Protein AF-A0A7V3N431-F1 (afdb_monomer)

Secondary structure (DSSP, 8-state):
--HHHHHHHHHHHHHHHHHHHHHHHHHHHHHHTTSS-HHHHHHHHHHHHHHHHHHHHHHHHHHHHHHHHHHHHHHHHHHHHHHHHHHHHHHHTTSS-HHHHHHHHHHHHHHHHHHHHHHHHHHHHHH--SHHHHHHHHTPPPPS---------HHHHHHHHHHHHHHHHTT-HHHHHHHHHHHHHHHHHHHHHHHHHHHHHHHHHHHHHHHHHHHHHHHHH--TTHHHHHHHHHHHHHHHHHHHHHHHHHHHHHHHHHHHHHHHHHHHHHHHHHHHHHHHHHHHHHHHHHHHHHHHHHTT------PPPPP-

Sequence (312 aa):
MELIKLIEKVEEYKEKHSSITRALSKLSDFYSKGEITEKQFLILKADYEKEINFLTKELNGLLSEVKSKVEELENRLKELNIEYKRTKIDILLGDKPPDIGRAELAKIAKEIALTEHDYKQYKAILEAETEEDFEKIRKMAPPTSIKVENVTPVNELLEQEEQLKKKRLEGKAQLYLKPLEEIYKRLEKIKDFLTESLTEVETVKNALEEEAGKLVIKIRMGGPEEQSAKNRLMEVIKKVKEYDELLAKISKTVEEINKRLGEKELIMVESQEDASKIGQIEEINLEEASKILEELEKQGVEVISTVPKEKV

Mean predicted aligned error: 12.36 Å

Foldseek 3Di:
DDLLVLLVLLQVLLVVLVVLVVVLVCLVVCVVVVVDDPVVSVVSNVVSVVSNVVSVVVNVVSLVVLVVLLVVLVVVLVVLVVVLLVLLLCQQLVVDPQVVSQVVNVVSQLVNQQSVLVSVLSVLSNVDNDPVSSVVSVPRDGDPDGDTDRRHHLVVLVVLLVVLVVVVVVPPVVPRPVVNVVSLVVLVVVLVSLVVVLVVLVVVLVVLVVLLVVLVVVLVVDDPCNVVSVVVSVVSVVVSVVSVVSSVSSVVSSVVSVVVNVVVVVVVVVVVVVVVVVVVVVVVVVVVVVVVVVVCVVVVNPDPDPDDDDDD

Radius of gyration: 36.79 Å; Cα contacts (8 Å, |Δi|>4): 194; chains: 1; bounding box: 76×37×129 Å

Nearest P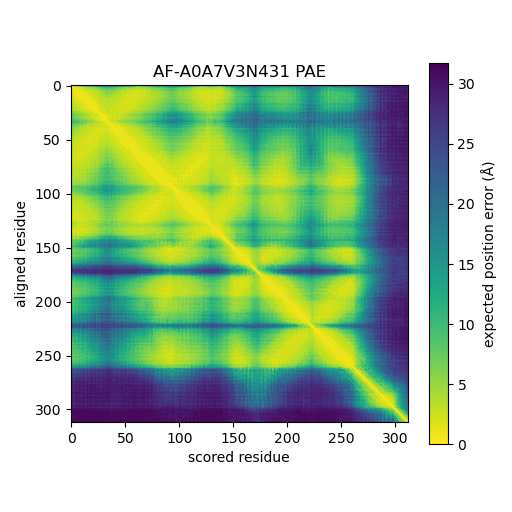DB structures (foldseek):
  1y2o-assembly1_B  TM=2.557E-01  e=2.572E+00  Homo sapiens
  8otz-assembly1_DX  TM=3.783E-01  e=7.009E+00  Bos taurus

pLDDT: mean 84.11, std 14.77, range [38.38, 96.31]

Organism: NCBI:txid2268181

Solvent-accessible surface area (backbone atoms only — not comparable to full-atom values): 17116 Å² total; per-residue (Å²): 130,60,67,68,64,48,51,55,51,53,51,53,44,52,52,50,42,53,51,47,52,51,50,54,58,49,47,58,53,38,43,75,72,63,78,45,51,72,71,56,48,56,52,53,48,52,52,45,52,51,49,46,53,51,42,50,52,53,50,50,52,55,51,49,54,40,50,54,49,34,54,52,36,52,52,50,46,53,52,44,52,51,52,40,52,50,49,51,49,33,20,37,75,59,81,32,59,52,71,64,37,47,54,50,45,43,50,43,50,46,51,42,50,51,44,51,46,51,31,51,45,45,48,46,62,78,69,45,86,48,72,70,44,53,52,52,51,73,65,62,71,76,80,90,74,79,89,66,81,88,70,69,31,50,68,61,54,51,53,53,46,53,55,38,56,53,46,49,78,72,69,47,65,86,79,34,52,67,64,47,54,52,51,51,55,50,48,50,56,49,41,54,54,49,52,55,49,46,57,53,52,51,54,55,40,51,54,44,52,52,49,40,52,54,30,52,50,49,43,72,70,52,61,98,57,29,69,60,36,52,54,52,36,54,54,43,54,53,51,43,51,56,47,52,56,50,49,53,52,49,51,53,51,43,52,52,49,51,54,54,55,54,50,48,57,55,52,54,51,51,52,52,52,51,52,49,51,51,51,50,54,50,50,50,52,52,52,51,52,48,53,51,49,55,51,39,54,75,70,70,51,85,78,79,81,82,71,82,80,79,80,129

Structure (mmCIF, N/CA/C/O backbone):
data_AF-A0A7V3N431-F1
#
_entry.id   AF-A0A7V3N431-F1
#
loop_
_atom_site.group_PDB
_atom_site.id
_atom_site.type_symbol
_atom_site.label_atom_id
_atom_site.label_alt_id
_atom_site.label_comp_id
_atom_site.label_asym_id
_atom_site.label_entity_id
_atom_site.label_seq_id
_atom_site.pdbx_PDB_ins_code
_atom_site.Cartn_x
_atom_site.Cartn_y
_atom_site.Cartn_z
_atom_site.occupancy
_atom_site.B_iso_or_equiv
_atom_site.auth_seq_id
_atom_site.auth_comp_id
_atom_site.auth_asym_id
_atom_site.auth_atom_id
_atom_site.pdbx_PDB_model_num
ATOM 1 N N . MET A 1 1 ? -7.455 -10.747 19.358 1.00 60.34 1 MET A N 1
ATOM 2 C CA . MET A 1 1 ? -8.842 -11.268 19.355 1.00 60.34 1 MET A CA 1
ATOM 3 C C . MET A 1 1 ? -9.177 -11.676 17.924 1.00 60.34 1 MET A C 1
ATOM 5 O O . MET A 1 1 ? -8.742 -10.971 17.025 1.00 60.34 1 MET A O 1
ATOM 9 N N . GLU A 1 2 ? -9.852 -12.804 17.685 1.00 84.50 2 GLU A N 1
ATOM 10 C CA . GLU A 1 2 ? -10.289 -13.182 16.324 1.00 84.50 2 GLU A CA 1
ATOM 11 C C . GLU A 1 2 ? -11.352 -12.194 15.813 1.00 84.50 2 GLU A C 1
ATOM 13 O O . GLU A 1 2 ? -12.199 -11.765 16.596 1.00 84.50 2 GLU A O 1
ATOM 18 N N . LEU A 1 3 ? -11.319 -11.847 14.520 1.00 86.44 3 LEU A N 1
ATOM 19 C CA . LEU A 1 3 ? -12.187 -10.827 13.910 1.00 86.44 3 LEU A CA 1
ATOM 20 C C . LEU A 1 3 ? -13.681 -11.079 14.167 1.00 86.44 3 LEU A C 1
ATOM 22 O O . LEU A 1 3 ? -14.405 -10.159 14.526 1.00 86.44 3 LEU A O 1
ATOM 26 N N . ILE A 1 4 ? -14.130 -12.331 14.049 1.00 89.19 4 ILE A N 1
ATOM 27 C CA . ILE A 1 4 ? -15.536 -12.706 14.271 1.00 89.19 4 ILE A CA 1
ATOM 28 C C . ILE A 1 4 ? -15.957 -12.413 15.717 1.00 89.19 4 ILE A C 1
ATOM 30 O O . ILE A 1 4 ? -16.967 -11.756 15.941 1.00 89.19 4 ILE A O 1
ATOM 34 N N . LYS A 1 5 ? -15.127 -12.797 16.694 1.00 91.12 5 LYS A N 1
ATOM 35 C CA . LYS A 1 5 ? -15.380 -12.525 18.120 1.00 91.12 5 LYS A CA 1
ATOM 36 C C . LYS A 1 5 ? -15.385 -11.031 18.436 1.00 91.12 5 LYS A C 1
ATOM 38 O O . LYS A 1 5 ? -16.072 -10.597 19.355 1.00 91.12 5 LYS A O 1
ATOM 43 N N . LEU A 1 6 ? -14.587 -10.247 17.711 1.00 92.25 6 LEU A N 1
ATOM 44 C CA . LEU A 1 6 ? -14.575 -8.793 17.846 1.00 92.25 6 LEU A CA 1
ATOM 45 C C . LEU A 1 6 ? -15.872 -8.180 17.307 1.00 92.25 6 LEU A C 1
ATOM 47 O O . LEU A 1 6 ? -16.470 -7.360 17.994 1.00 92.25 6 LEU A O 1
ATOM 51 N N . ILE A 1 7 ? -16.319 -8.615 16.125 1.00 91.94 7 ILE A N 1
ATOM 52 C CA . ILE A 1 7 ? -17.591 -8.194 15.521 1.00 91.94 7 ILE A CA 1
ATOM 53 C C . ILE A 1 7 ? -18.756 -8.495 16.468 1.00 91.94 7 ILE A C 1
ATOM 55 O O . ILE A 1 7 ? -19.511 -7.585 16.792 1.00 91.94 7 ILE A O 1
ATOM 59 N N . GLU A 1 8 ? -18.853 -9.732 16.965 1.00 92.94 8 GLU A N 1
ATOM 60 C CA . GLU A 1 8 ? -19.905 -10.161 17.900 1.00 92.94 8 GLU A CA 1
ATOM 61 C C . GLU A 1 8 ? -19.952 -9.279 19.154 1.00 92.94 8 GLU A C 1
ATOM 63 O O . GLU A 1 8 ? -21.016 -8.805 19.539 1.00 92.94 8 GLU A O 1
ATOM 68 N N . LYS A 1 9 ? -18.797 -8.995 19.769 1.00 94.00 9 LYS A N 1
ATOM 69 C CA . LYS A 1 9 ? -18.738 -8.157 20.976 1.00 94.00 9 LYS A CA 1
ATOM 70 C C . LYS A 1 9 ? -19.108 -6.701 20.720 1.00 94.00 9 LYS A C 1
ATOM 72 O O . LYS A 1 9 ? -19.772 -6.087 21.552 1.00 94.00 9 LYS A O 1
ATOM 77 N N . VAL A 1 10 ? -18.639 -6.126 19.613 1.00 93.38 10 VAL A N 1
ATOM 78 C CA . VAL A 1 10 ? -18.946 -4.729 19.272 1.00 93.38 10 VAL A CA 1
ATOM 79 C C . VAL A 1 10 ? -20.438 -4.581 18.981 1.00 93.38 10 VAL A C 1
ATOM 81 O O . VAL A 1 10 ? -21.054 -3.645 19.487 1.00 93.38 10 VAL A O 1
ATOM 84 N N . GLU A 1 11 ? -21.020 -5.511 18.225 1.00 94.19 11 GLU A N 1
ATOM 85 C CA .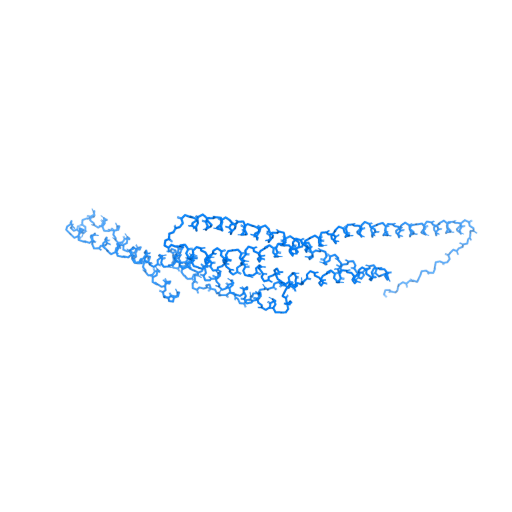 GLU A 1 11 ? -22.457 -5.553 17.949 1.00 94.19 11 GLU A CA 1
ATOM 86 C C . GLU A 1 11 ? -23.270 -5.697 19.241 1.00 94.19 11 GLU A C 1
ATOM 88 O O . GLU A 1 11 ? -24.113 -4.845 19.524 1.00 94.19 11 GLU A O 1
ATOM 93 N N . GLU A 1 12 ? -22.950 -6.690 20.078 1.00 94.62 12 GLU A N 1
ATOM 94 C CA . GLU A 1 12 ? -23.635 -6.942 21.350 1.00 94.62 12 GLU A CA 1
ATOM 95 C C . GLU A 1 12 ? -23.618 -5.703 22.255 1.00 94.62 12 GLU A C 1
ATOM 97 O O . GLU A 1 12 ? -24.638 -5.313 22.830 1.00 94.62 12 GLU A O 1
ATOM 102 N N . TYR A 1 13 ? -22.461 -5.051 22.395 1.00 94.88 13 TYR A N 1
ATOM 103 C CA . TYR A 1 13 ? -22.346 -3.865 23.235 1.00 94.88 13 TYR A CA 1
ATOM 104 C C . TYR A 1 13 ? -23.064 -2.651 22.644 1.00 94.88 13 TYR A C 1
ATOM 106 O O . TYR A 1 13 ? -23.655 -1.889 23.412 1.00 94.88 13 TYR A O 1
ATOM 114 N N . LYS A 1 14 ? -23.077 -2.469 21.316 1.00 93.38 14 LYS A N 1
ATOM 115 C CA . LYS A 1 14 ? -23.864 -1.402 20.673 1.00 93.38 14 LYS A CA 1
ATOM 116 C C . LYS A 1 14 ? -25.365 -1.631 20.844 1.00 93.38 14 LYS A C 1
ATOM 118 O O . LYS A 1 14 ? -26.089 -0.690 21.178 1.00 93.38 14 LYS A O 1
ATOM 123 N N . GLU A 1 15 ? -25.833 -2.866 20.689 1.00 93.88 15 GLU A N 1
ATOM 124 C CA . GLU A 1 15 ? -27.241 -3.217 20.882 1.00 93.88 15 GLU A CA 1
ATOM 125 C C . GLU A 1 15 ? -27.674 -2.999 22.339 1.00 93.88 15 GLU A C 1
ATOM 127 O O . GLU A 1 15 ? -28.667 -2.310 22.601 1.00 93.88 15 GLU A O 1
ATOM 132 N N . LYS A 1 16 ? -26.889 -3.503 23.302 1.00 94.56 16 LYS A N 1
ATOM 133 C CA . LYS A 1 16 ? -27.131 -3.288 24.737 1.00 94.56 16 LYS A CA 1
ATOM 134 C C . LYS A 1 16 ? -27.145 -1.808 25.090 1.00 94.56 16 LYS A C 1
ATOM 136 O O . LYS A 1 16 ? -28.063 -1.356 25.775 1.00 94.56 16 LYS A O 1
ATOM 141 N N . HIS A 1 17 ? -26.173 -1.044 24.590 1.00 94.69 17 HIS A N 1
ATOM 142 C CA . HIS A 1 17 ? -26.079 0.396 24.829 1.00 94.69 17 HIS A CA 1
ATOM 143 C C . HIS A 1 17 ? -27.327 1.125 24.319 1.00 94.69 17 HIS A C 1
ATOM 145 O O . HIS A 1 17 ? -27.953 1.880 25.068 1.00 94.69 17 HIS A O 1
ATOM 151 N N . SER A 1 18 ? -27.763 0.821 23.094 1.00 92.75 18 SER A N 1
ATOM 152 C CA . SER A 1 18 ? -28.985 1.376 22.501 1.00 92.75 18 SER A CA 1
ATOM 153 C C . SER A 1 18 ? -30.239 1.002 23.298 1.00 92.75 18 SER A C 1
ATOM 155 O O . SER A 1 18 ? -31.074 1.859 23.602 1.00 92.75 18 SER A O 1
ATOM 157 N N . SER A 1 19 ? -30.361 -0.265 23.704 1.00 94.19 19 SER A N 1
ATOM 158 C CA . SER A 1 19 ? -31.490 -0.768 24.492 1.00 94.19 19 SER A CA 1
ATOM 159 C C . SER A 1 19 ? -31.597 -0.081 25.857 1.00 94.19 19 SER A C 1
ATOM 161 O O . SER A 1 19 ? -32.665 0.419 26.222 1.00 94.19 19 SER A O 1
ATOM 163 N N . ILE A 1 20 ? -30.483 0.036 26.584 1.00 94.00 20 ILE A N 1
ATOM 164 C CA . ILE A 1 20 ? -30.445 0.685 27.901 1.00 94.00 20 ILE A CA 1
ATOM 165 C C . ILE A 1 20 ? -30.676 2.190 27.776 1.00 94.00 20 ILE A C 1
ATOM 167 O O . ILE A 1 20 ? -31.420 2.758 28.572 1.00 94.00 20 ILE A O 1
ATOM 171 N N . THR A 1 21 ? -30.133 2.835 26.743 1.00 92.38 21 THR A N 1
ATOM 172 C CA . THR A 1 21 ? -30.397 4.255 26.468 1.00 92.38 21 THR A CA 1
ATOM 173 C C . THR A 1 21 ? -31.889 4.502 26.216 1.00 92.38 21 THR A C 1
ATOM 175 O O . THR A 1 21 ? -32.471 5.442 26.761 1.00 92.38 21 THR A O 1
ATOM 178 N N . ARG A 1 22 ? -32.559 3.619 25.460 1.00 93.69 22 ARG A N 1
ATOM 179 C CA . ARG A 1 22 ? -34.018 3.675 25.264 1.00 93.69 22 ARG A CA 1
ATOM 180 C C . ARG A 1 22 ? -34.784 3.427 26.566 1.00 93.69 22 ARG A C 1
ATOM 182 O O . ARG A 1 22 ? -35.782 4.10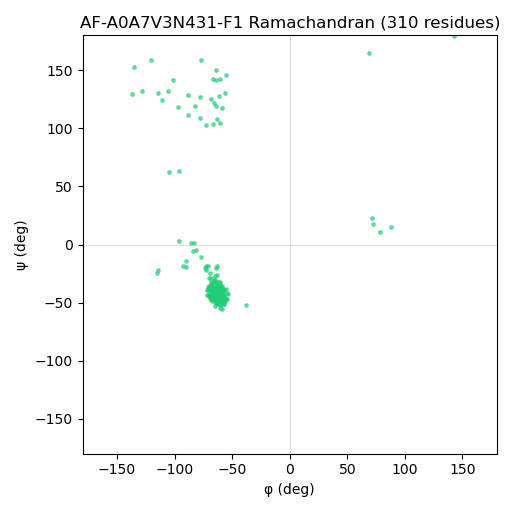5 26.809 1.00 93.69 22 ARG A O 1
ATOM 189 N N . ALA A 1 23 ? -34.344 2.482 27.397 1.00 93.06 23 ALA A N 1
ATOM 190 C CA . ALA A 1 23 ? -34.962 2.208 28.696 1.00 93.06 23 ALA A CA 1
ATOM 191 C C . ALA A 1 23 ? -34.847 3.413 29.646 1.00 93.06 23 ALA A C 1
ATOM 193 O O . ALA A 1 23 ? -35.845 3.821 30.238 1.00 93.06 23 ALA A O 1
ATOM 194 N N . LEU A 1 24 ? -33.670 4.042 29.708 1.00 92.88 24 LEU A N 1
ATOM 195 C CA . LEU A 1 24 ? -33.433 5.272 30.463 1.00 92.88 24 LEU A CA 1
ATOM 196 C C . LEU A 1 24 ? -34.315 6.424 29.962 1.00 92.88 24 LEU A C 1
ATOM 198 O O . LEU A 1 24 ? -34.897 7.145 30.769 1.00 92.88 24 LEU A O 1
ATOM 202 N N . SER A 1 25 ? -34.481 6.573 28.644 1.00 90.62 25 SER A N 1
ATOM 203 C CA . SER A 1 25 ? -35.388 7.581 28.082 1.00 90.62 25 SER A CA 1
ATOM 204 C C . SER A 1 25 ? -36.841 7.354 28.518 1.00 90.62 25 SER A C 1
ATOM 206 O O . SER A 1 25 ? -37.514 8.308 28.900 1.00 90.62 25 SER A O 1
ATOM 208 N N . LYS A 1 26 ? -37.317 6.100 28.511 1.00 93.44 26 LYS A N 1
ATOM 209 C CA . LYS A 1 26 ? -38.678 5.734 28.954 1.00 93.44 26 LYS A CA 1
ATOM 210 C C . LYS A 1 26 ? -38.884 5.888 30.462 1.00 93.44 26 LYS A C 1
ATOM 212 O O . LYS A 1 26 ? -40.014 6.079 30.905 1.00 93.44 26 LYS A O 1
ATOM 217 N N . LEU A 1 27 ? -37.818 5.826 31.260 1.00 93.25 27 LEU A N 1
ATOM 218 C CA . LEU A 1 27 ? -37.894 5.998 32.711 1.00 93.25 27 LEU A CA 1
ATOM 219 C C . LEU A 1 27 ? -38.478 7.370 33.096 1.00 93.25 27 LEU A C 1
ATOM 221 O O . LEU A 1 27 ? -39.255 7.468 34.047 1.00 93.25 27 LEU A O 1
ATOM 225 N N . SER A 1 28 ? -38.160 8.411 32.321 1.00 87.88 28 SER A N 1
ATOM 226 C CA . SER A 1 28 ? -38.728 9.757 32.484 1.00 87.88 28 SER A CA 1
ATOM 227 C C . SER A 1 28 ? -40.239 9.789 32.240 1.00 87.88 28 SER A C 1
ATOM 229 O O . SER A 1 28 ? -40.960 10.496 32.947 1.00 87.88 28 SER A O 1
ATOM 231 N N . ASP A 1 29 ? -40.737 8.990 31.293 1.00 91.69 29 ASP A N 1
ATOM 232 C CA . ASP A 1 29 ? -42.170 8.887 31.004 1.00 91.69 29 ASP A CA 1
ATOM 233 C C . ASP A 1 29 ? -42.913 8.183 32.143 1.00 91.69 29 ASP A C 1
ATOM 235 O O . ASP A 1 29 ? -43.970 8.648 32.566 1.00 91.69 29 ASP A O 1
ATOM 239 N N . PHE A 1 30 ? -42.350 7.093 32.676 1.00 91.94 30 PHE A N 1
ATOM 240 C CA . PHE A 1 30 ? -42.932 6.369 33.812 1.00 91.94 30 PHE A CA 1
ATOM 241 C C . PHE A 1 30 ? -43.026 7.241 35.064 1.00 91.94 30 PHE A C 1
ATOM 243 O O . PHE A 1 30 ? -44.047 7.230 35.752 1.00 91.94 30 PHE A O 1
ATOM 250 N N . TYR A 1 31 ? -41.990 8.036 35.336 1.00 91.88 31 TYR A N 1
ATOM 251 C CA . TYR A 1 31 ? -42.014 8.990 36.439 1.00 91.88 31 TYR A CA 1
ATOM 252 C C . TYR A 1 31 ? -43.073 10.078 36.225 1.00 91.88 31 TYR A C 1
ATOM 254 O O . TYR A 1 31 ? -43.881 10.340 37.113 1.00 91.88 31 TYR A O 1
ATOM 262 N N . SER A 1 32 ? -43.134 10.655 35.021 1.00 91.19 32 SER A N 1
ATOM 263 C CA . SER A 1 32 ? -44.086 11.726 34.686 1.00 91.19 32 SER A CA 1
ATOM 264 C C . SER A 1 32 ? -45.550 11.269 34.721 1.00 91.19 32 SER A C 1
ATOM 266 O O . SER A 1 32 ? -46.437 12.058 35.039 1.00 91.19 32 SER A O 1
ATOM 268 N N . LYS A 1 33 ? -45.814 9.991 34.425 1.00 94.50 33 LYS A N 1
ATOM 269 C CA . LYS A 1 33 ? -47.141 9.361 34.539 1.00 94.50 33 LYS A CA 1
ATOM 270 C C . LYS A 1 33 ? -47.492 8.921 35.966 1.00 94.50 33 LYS A C 1
ATOM 272 O O . LYS A 1 33 ? -48.607 8.461 36.194 1.00 94.50 33 LYS A O 1
ATOM 277 N N . GLY A 1 34 ? -46.564 9.048 36.918 1.00 91.62 34 GLY A N 1
ATOM 278 C CA . GLY A 1 34 ? -46.746 8.607 38.303 1.00 91.62 34 GLY A CA 1
ATOM 279 C C . GLY A 1 34 ? -46.731 7.085 38.486 1.00 91.62 34 GLY A C 1
ATOM 280 O O . GLY A 1 34 ? -47.184 6.595 39.516 1.00 91.62 34 GLY A O 1
ATOM 281 N N . GLU A 1 35 ? -46.220 6.331 37.507 1.00 93.81 35 GLU A N 1
ATOM 282 C CA . GLU A 1 35 ? -46.140 4.863 37.560 1.00 93.81 35 GLU A CA 1
ATOM 283 C C . GLU A 1 35 ? -45.035 4.375 38.516 1.00 93.81 35 GLU A C 1
ATOM 285 O O . GLU A 1 35 ? -45.072 3.240 38.990 1.00 93.81 35 GLU A O 1
ATOM 290 N N . ILE A 1 36 ? -44.065 5.241 38.835 1.00 93.31 36 ILE A N 1
ATOM 291 C CA . ILE A 1 36 ? -42.973 4.986 39.784 1.00 93.31 36 ILE A CA 1
ATOM 292 C C . ILE A 1 36 ? -42.767 6.174 40.728 1.00 93.31 36 ILE A C 1
ATOM 294 O O . ILE A 1 36 ? -43.034 7.324 40.386 1.00 93.31 36 ILE A O 1
ATOM 298 N N . THR A 1 37 ? -42.247 5.900 41.924 1.00 94.25 37 THR A N 1
ATOM 299 C CA . THR A 1 37 ? -41.901 6.938 42.911 1.00 94.25 37 THR A CA 1
ATOM 300 C C . THR A 1 37 ? -40.590 7.649 42.564 1.00 94.25 37 THR A C 1
ATOM 302 O O . THR A 1 37 ? -39.724 7.077 41.905 1.00 94.25 37 THR A O 1
ATOM 305 N N . GLU A 1 38 ? -40.383 8.859 43.092 1.00 93.19 38 GLU A N 1
ATOM 306 C CA . GLU A 1 38 ? -39.120 9.607 42.949 1.00 93.19 38 GLU A CA 1
ATOM 307 C C . GLU A 1 38 ? -37.907 8.790 43.422 1.00 93.19 38 GLU A C 1
ATOM 309 O O . GLU A 1 38 ? -36.883 8.725 42.745 1.00 93.19 38 GLU A O 1
ATOM 314 N N . LYS A 1 39 ? -38.038 8.076 44.548 1.00 94.69 39 LYS A N 1
ATOM 315 C CA . LYS A 1 39 ? -36.967 7.211 45.060 1.00 94.69 39 LYS A CA 1
ATOM 316 C C . LYS A 1 39 ? -36.632 6.073 44.088 1.00 94.69 39 LYS A C 1
ATOM 318 O O . LYS A 1 39 ? -35.457 5.789 43.881 1.00 94.69 39 LYS A O 1
ATOM 323 N N . GLN A 1 40 ? -37.639 5.427 43.492 1.00 93.44 40 GLN A N 1
ATOM 324 C CA . GLN A 1 40 ? -37.428 4.377 42.485 1.00 93.44 40 GLN A CA 1
ATOM 325 C C . GLN A 1 40 ? -36.825 4.944 41.197 1.00 93.44 40 GLN A C 1
ATOM 327 O O . GLN A 1 40 ? -35.912 4.337 40.643 1.00 93.44 40 GLN A O 1
ATOM 332 N N . PHE A 1 41 ? -37.288 6.116 40.758 1.00 95.06 41 PHE A N 1
ATOM 333 C CA . PHE A 1 41 ? -36.744 6.822 39.603 1.00 95.06 41 PHE A CA 1
ATOM 334 C C . PHE A 1 41 ? -35.250 7.116 39.775 1.00 95.06 41 PHE A C 1
ATOM 336 O O . PHE A 1 41 ? -34.462 6.773 38.900 1.00 95.06 41 PHE A O 1
ATOM 343 N N . LEU A 1 42 ? -34.843 7.684 40.916 1.00 94.75 42 LEU A N 1
ATOM 344 C CA . LEU A 1 42 ? -33.441 8.015 41.184 1.00 94.75 42 LEU A CA 1
ATOM 345 C C . LEU A 1 42 ? -32.534 6.777 41.204 1.00 94.75 42 LEU A C 1
ATOM 347 O O . LEU A 1 42 ? -31.434 6.829 40.659 1.00 94.75 42 LEU A O 1
ATOM 351 N N . ILE A 1 43 ? -32.995 5.667 41.794 1.00 94.75 43 ILE A N 1
ATOM 352 C CA . ILE A 1 43 ? -32.237 4.405 41.828 1.00 94.75 43 ILE A CA 1
ATOM 353 C C . ILE A 1 43 ? -32.073 3.841 40.411 1.00 94.75 43 ILE A C 1
ATOM 355 O O . ILE A 1 43 ? -30.950 3.618 39.970 1.00 94.75 43 ILE A O 1
ATOM 359 N N . LEU A 1 44 ? -33.176 3.677 39.671 1.00 94.25 44 LEU A N 1
ATOM 360 C CA . LEU A 1 44 ? -33.149 3.108 38.318 1.00 94.25 44 LEU A CA 1
ATOM 361 C C . LEU A 1 44 ? -32.352 3.976 37.342 1.00 94.25 44 LEU A C 1
ATOM 363 O O . LEU A 1 44 ? -31.617 3.454 36.507 1.00 94.25 44 LEU A O 1
ATOM 367 N N . LYS A 1 45 ? -32.468 5.302 37.461 1.00 94.25 45 LYS A N 1
ATOM 368 C CA . LYS A 1 45 ? -31.690 6.245 36.659 1.00 94.25 45 LYS A CA 1
ATOM 369 C C . LYS A 1 45 ? -30.195 6.051 36.898 1.00 94.25 45 LYS A C 1
ATOM 371 O O . LYS A 1 45 ? -29.452 5.913 35.932 1.00 94.25 45 LYS A O 1
ATOM 376 N N . ALA A 1 46 ? -29.771 5.995 38.162 1.00 94.06 46 ALA A N 1
ATOM 377 C CA . ALA A 1 46 ? -28.370 5.788 38.512 1.00 94.06 46 ALA A CA 1
ATOM 378 C C . ALA A 1 46 ? -27.842 4.430 38.013 1.00 94.06 46 ALA A C 1
ATOM 380 O O . ALA A 1 46 ? -26.722 4.363 37.506 1.00 94.06 46 ALA A O 1
ATOM 381 N N . ASP A 1 47 ? -28.646 3.367 38.105 1.00 94.31 47 ASP A N 1
ATOM 382 C CA . ASP A 1 47 ? -28.275 2.035 37.614 1.00 94.31 47 ASP A CA 1
ATOM 383 C C . ASP A 1 47 ? -28.113 2.012 36.086 1.00 94.31 47 ASP A C 1
ATOM 385 O O . ASP A 1 47 ? -27.098 1.525 35.582 1.00 94.31 47 ASP A O 1
ATOM 389 N N . TYR A 1 48 ? -29.054 2.597 35.335 1.00 95.12 48 TYR A N 1
ATOM 390 C CA . TYR A 1 48 ? -28.939 2.704 33.878 1.00 95.12 48 TYR A CA 1
ATOM 391 C C . TYR A 1 48 ? -27.761 3.580 33.446 1.00 95.12 48 TYR A C 1
ATOM 393 O O . TYR A 1 48 ? -27.025 3.198 32.541 1.00 95.12 48 TYR A O 1
ATOM 401 N N . GLU A 1 49 ? -27.544 4.732 34.087 1.00 94.31 49 GLU A N 1
ATOM 402 C CA . GLU A 1 49 ? -26.395 5.599 33.796 1.00 94.31 49 GLU A CA 1
ATOM 403 C C . GLU A 1 49 ? -25.067 4.881 34.078 1.00 94.31 49 GLU A C 1
ATOM 405 O O . GLU A 1 49 ? -24.118 4.995 33.300 1.00 94.31 49 GLU A O 1
ATOM 410 N N . LYS A 1 50 ? -24.994 4.093 35.157 1.00 95.94 50 LYS A N 1
ATOM 411 C CA . LYS A 1 50 ? -23.820 3.275 35.478 1.00 95.94 50 LYS A CA 1
ATOM 412 C C . LYS A 1 50 ? -23.554 2.219 34.405 1.00 95.94 50 LYS A C 1
ATOM 414 O O . LYS A 1 50 ? -22.404 2.069 33.992 1.00 95.94 50 LYS A O 1
ATOM 419 N N . GLU A 1 51 ? -24.590 1.529 33.939 1.00 95.38 51 GLU A N 1
ATOM 420 C CA . GLU A 1 51 ? -24.464 0.519 32.886 1.00 95.38 51 GLU A CA 1
ATOM 421 C C . GLU A 1 51 ? -24.088 1.148 31.532 1.00 95.38 51 GLU A C 1
ATOM 423 O O . GLU A 1 51 ? -23.188 0.657 30.853 1.00 95.38 51 GLU A O 1
ATOM 428 N N . ILE A 1 52 ? -24.682 2.291 31.165 1.00 95.25 52 ILE A N 1
ATOM 429 C CA . ILE A 1 52 ? -24.304 3.055 29.961 1.00 95.25 52 ILE A CA 1
ATOM 430 C C . ILE A 1 52 ? -22.831 3.455 30.022 1.00 95.25 52 ILE A C 1
ATOM 432 O O . ILE A 1 52 ? -22.111 3.302 29.034 1.00 95.25 52 ILE A O 1
ATOM 436 N N . ASN A 1 53 ? -22.361 3.948 31.170 1.00 95.12 53 ASN A N 1
ATOM 437 C CA . ASN A 1 53 ? -20.962 4.326 31.353 1.00 95.12 53 ASN A CA 1
ATOM 438 C C . ASN A 1 53 ? -20.024 3.119 31.228 1.00 95.12 53 ASN A C 1
ATOM 440 O O . ASN A 1 53 ? -18.966 3.230 30.605 1.00 95.12 53 ASN A O 1
ATOM 444 N N . PHE A 1 54 ? -20.414 1.968 31.782 1.00 96.31 54 PHE A N 1
ATOM 445 C CA . PHE A 1 54 ? -19.673 0.719 31.632 1.00 96.31 54 PHE A CA 1
ATOM 446 C C . PHE A 1 54 ? -19.581 0.299 30.159 1.00 96.31 54 PHE A C 1
ATOM 448 O O . PHE A 1 54 ? -18.477 0.177 29.632 1.00 96.31 54 PHE A O 1
ATOM 455 N N . LEU A 1 55 ? -20.715 0.191 29.461 1.00 95.75 55 LEU A N 1
ATOM 456 C CA . LEU A 1 55 ? -20.762 -0.187 28.045 1.00 95.75 55 LEU A CA 1
ATOM 457 C C . LEU A 1 55 ? -20.003 0.797 27.153 1.00 95.75 55 LEU A C 1
ATOM 459 O O . LEU A 1 55 ? -19.287 0.383 26.247 1.00 95.75 55 LEU A O 1
ATOM 463 N N . THR A 1 56 ? -20.107 2.098 27.429 1.00 94.00 56 THR A N 1
ATOM 464 C CA . THR A 1 56 ? -19.369 3.137 26.696 1.00 94.00 56 THR A CA 1
ATOM 465 C C . THR A 1 56 ? -17.863 2.956 26.863 1.00 94.00 56 THR A C 1
ATOM 467 O O . THR A 1 56 ? -17.112 3.073 25.896 1.00 94.00 56 THR A O 1
ATOM 470 N N . LYS A 1 57 ? -17.399 2.643 28.079 1.00 96.31 57 LYS A N 1
ATOM 471 C CA . LYS A 1 57 ? -15.981 2.386 28.345 1.00 96.31 57 LYS A CA 1
ATOM 472 C C . LYS A 1 57 ? -15.488 1.139 27.610 1.00 96.31 57 LYS A C 1
ATOM 474 O O . LYS A 1 57 ? -14.436 1.200 26.978 1.00 96.31 57 LYS A O 1
ATOM 479 N N . GLU A 1 58 ? -16.248 0.049 27.661 1.00 95.94 58 GLU A N 1
ATOM 480 C CA . GLU A 1 58 ? -15.903 -1.203 26.981 1.00 95.94 58 GLU A CA 1
ATOM 481 C C . GLU A 1 58 ? -15.885 -1.040 25.451 1.00 95.94 58 GLU A C 1
ATOM 483 O O . GLU A 1 58 ? -14.919 -1.437 24.797 1.00 95.94 58 GLU A O 1
ATOM 488 N N . LEU A 1 59 ? -16.894 -0.371 24.878 1.00 94.81 59 LEU A N 1
ATOM 489 C CA . LEU A 1 59 ? -16.941 -0.034 23.451 1.00 94.81 59 LEU A CA 1
ATOM 490 C C . LEU A 1 59 ? -15.753 0.829 23.033 1.00 94.81 59 LEU A C 1
ATOM 492 O O . LEU A 1 59 ? -15.108 0.534 22.032 1.00 94.81 59 LEU A O 1
ATOM 496 N N . ASN A 1 60 ? -15.431 1.872 23.800 1.00 94.75 60 ASN A N 1
ATOM 497 C CA . ASN A 1 60 ? -14.287 2.729 23.500 1.00 94.75 60 ASN A CA 1
ATOM 498 C C . ASN A 1 60 ? -12.966 1.956 23.544 1.00 94.75 60 ASN A C 1
ATOM 500 O O . ASN A 1 60 ? -12.103 2.204 22.704 1.00 94.75 60 ASN A O 1
ATOM 504 N N . GLY A 1 61 ? -12.818 1.007 24.474 1.00 94.69 61 GLY A N 1
ATOM 505 C CA . GLY A 1 61 ? -11.667 0.105 24.523 1.00 94.69 61 GLY A CA 1
ATOM 506 C C . GLY A 1 61 ? -11.530 -0.713 23.239 1.00 94.69 61 GLY A C 1
ATOM 507 O O . GLY A 1 61 ? -10.514 -0.614 22.553 1.00 94.69 61 GLY A O 1
ATOM 508 N N . LEU A 1 62 ? -12.586 -1.440 22.858 1.00 94.81 62 LEU A N 1
ATOM 509 C CA . LEU A 1 62 ? -12.598 -2.264 21.642 1.00 94.81 62 LEU A CA 1
ATOM 510 C C . LEU A 1 62 ? -12.384 -1.432 20.370 1.00 94.81 62 LEU A C 1
ATOM 512 O O . LEU A 1 62 ? -11.584 -1.800 19.512 1.00 94.81 62 LEU A O 1
ATOM 516 N N . LEU A 1 63 ? -13.056 -0.286 20.242 1.00 94.62 63 LEU A N 1
ATOM 517 C CA . LEU A 1 63 ? -12.907 0.588 19.076 1.00 94.62 63 LEU A CA 1
ATOM 518 C C . LEU A 1 63 ? -11.521 1.244 19.022 1.00 94.62 63 LEU A C 1
ATOM 520 O O . LEU A 1 63 ? -11.026 1.519 17.932 1.00 94.62 63 LEU A O 1
ATOM 524 N N . SER A 1 64 ? -10.868 1.474 20.164 1.00 95.44 64 SER A N 1
ATOM 525 C CA . SER A 1 64 ? -9.477 1.935 20.201 1.00 95.44 64 SER A CA 1
ATOM 526 C C . SER A 1 64 ? -8.517 0.865 19.676 1.00 95.44 64 SER A C 1
ATOM 528 O O . SER A 1 64 ? -7.605 1.191 18.917 1.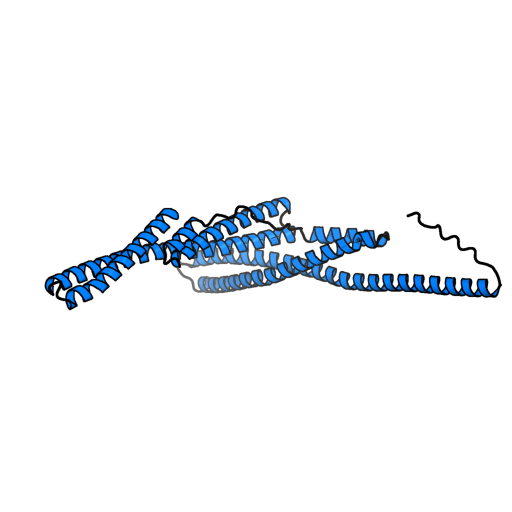00 95.44 64 SER A O 1
ATOM 530 N N . GLU A 1 65 ? -8.733 -0.406 20.025 1.00 93.75 65 GLU A N 1
ATOM 531 C CA . GLU A 1 65 ? -7.966 -1.526 19.461 1.00 93.75 65 GLU A CA 1
ATOM 532 C C . GLU A 1 65 ? -8.174 -1.637 17.945 1.00 93.75 65 GLU A C 1
ATOM 534 O O . GLU A 1 65 ? -7.207 -1.774 17.195 1.00 93.75 65 GLU A O 1
ATOM 539 N N . VAL A 1 66 ? -9.422 -1.504 17.476 1.00 95.06 66 VAL A N 1
ATOM 540 C CA . VAL A 1 66 ? -9.740 -1.495 16.039 1.00 95.06 66 VAL A CA 1
ATOM 541 C C . VAL A 1 66 ? -9.029 -0.342 15.329 1.00 95.06 66 VAL A C 1
ATOM 543 O O . VAL A 1 66 ? -8.400 -0.574 14.301 1.00 95.06 66 VAL A O 1
ATOM 546 N N . LYS A 1 67 ? -9.072 0.883 15.873 1.00 95.44 67 LYS A N 1
ATOM 547 C CA . LYS A 1 67 ? -8.378 2.050 15.294 1.00 95.44 67 LYS A CA 1
ATOM 548 C C . LYS A 1 67 ? -6.878 1.814 15.166 1.00 95.44 67 LYS A C 1
ATOM 550 O O . LYS A 1 67 ? -6.323 2.027 14.095 1.00 95.44 67 LYS A O 1
ATOM 555 N N . SER A 1 68 ? -6.247 1.303 16.223 1.00 95.19 68 SER A N 1
ATOM 556 C CA . SER A 1 68 ? -4.825 0.963 16.187 1.00 95.19 68 SER A CA 1
ATOM 557 C C . SER A 1 68 ? -4.520 -0.082 15.109 1.00 95.19 68 SER A C 1
ATOM 559 O O . SER A 1 68 ? -3.532 0.055 14.388 1.00 95.19 68 SER A O 1
ATOM 561 N N . LYS A 1 69 ? -5.391 -1.085 14.932 1.00 94.94 69 LYS A N 1
ATOM 562 C CA . LYS A 1 69 ? -5.214 -2.090 13.879 1.00 94.94 69 LYS A CA 1
ATOM 563 C C . LYS A 1 69 ? -5.398 -1.516 12.473 1.00 94.94 69 LYS A C 1
ATOM 565 O O . LYS A 1 69 ? -4.660 -1.895 11.567 1.00 94.94 69 LYS A O 1
ATOM 570 N N . VAL A 1 70 ? -6.345 -0.597 12.285 1.00 96.00 70 VAL A N 1
ATOM 571 C CA . VAL A 1 70 ? -6.541 0.125 11.017 1.00 96.00 70 VAL A CA 1
ATOM 572 C C . VAL A 1 70 ? -5.288 0.923 10.653 1.00 96.00 70 VAL A C 1
ATOM 574 O O . VAL A 1 70 ? -4.827 0.822 9.520 1.00 96.00 70 VAL A O 1
ATOM 577 N N . GLU A 1 71 ? -4.700 1.651 11.606 1.00 94.94 71 GLU A N 1
ATOM 578 C CA . GLU A 1 71 ? -3.453 2.402 11.397 1.00 94.94 71 GLU A CA 1
ATOM 579 C C . GLU A 1 71 ? -2.266 1.479 11.069 1.00 94.94 71 GLU A C 1
ATOM 581 O O . GLU A 1 71 ? -1.483 1.764 10.161 1.00 94.94 71 GLU A O 1
ATOM 586 N N . GLU A 1 72 ? -2.143 0.344 11.766 1.00 96.00 72 GLU A N 1
ATOM 587 C CA . GLU A 1 72 ? -1.119 -0.673 11.490 1.00 96.00 72 GLU A CA 1
ATOM 588 C C . GLU A 1 72 ? -1.236 -1.212 10.054 1.00 96.00 72 GLU A C 1
ATOM 590 O O . GLU A 1 72 ? -0.247 -1.257 9.320 1.00 96.00 72 GLU A O 1
ATOM 595 N N . LEU A 1 73 ? -2.451 -1.579 9.633 1.00 96.06 73 LEU A N 1
ATOM 596 C CA . LEU A 1 73 ? -2.724 -2.089 8.289 1.00 96.06 73 LEU A CA 1
ATOM 597 C C . LEU A 1 73 ? -2.506 -1.016 7.216 1.00 96.06 73 LEU A C 1
ATOM 599 O O . LEU A 1 73 ? -1.968 -1.320 6.154 1.00 96.06 73 LEU A O 1
ATOM 603 N N . GLU A 1 74 ? -2.863 0.241 7.487 1.00 94.56 74 GLU A N 1
ATOM 604 C CA . GLU A 1 74 ? -2.615 1.355 6.568 1.00 94.56 74 GLU A CA 1
ATOM 605 C C . GLU A 1 74 ? -1.113 1.571 6.337 1.00 94.56 74 GLU A C 1
ATOM 607 O O . GLU A 1 74 ? -0.667 1.718 5.196 1.00 94.56 74 GLU A O 1
ATOM 612 N N . ASN A 1 75 ? -0.313 1.545 7.405 1.00 91.81 75 ASN A N 1
ATOM 613 C CA . ASN A 1 75 ? 1.140 1.645 7.293 1.00 91.81 75 ASN A CA 1
ATOM 614 C C . ASN A 1 75 ? 1.721 0.446 6.540 1.00 91.81 75 ASN A C 1
ATOM 616 O O . ASN A 1 75 ? 2.541 0.626 5.638 1.00 91.81 75 ASN A O 1
ATOM 620 N N . ARG A 1 76 ? 1.230 -0.765 6.825 1.00 94.38 76 ARG A N 1
ATOM 621 C CA . ARG A 1 76 ? 1.654 -1.974 6.113 1.00 94.38 76 ARG A CA 1
ATOM 622 C C . ARG A 1 76 ? 1.331 -1.914 4.618 1.00 94.38 76 ARG A C 1
ATOM 624 O O . ARG A 1 76 ? 2.153 -2.321 3.801 1.00 94.38 76 ARG A O 1
ATOM 631 N N . LEU A 1 77 ? 0.172 -1.372 4.242 1.00 95.00 77 LEU A N 1
ATOM 632 C CA . LEU A 1 77 ? -0.193 -1.151 2.840 1.00 95.00 77 LEU A CA 1
ATOM 633 C C . LEU A 1 77 ? 0.755 -0.171 2.150 1.00 95.00 77 LEU A C 1
ATOM 635 O O . LEU A 1 77 ? 1.141 -0.405 1.006 1.00 95.00 77 LEU A O 1
ATOM 639 N N . LYS A 1 78 ? 1.154 0.914 2.822 1.00 90.94 78 LYS A N 1
ATOM 640 C CA . LYS A 1 78 ? 2.133 1.866 2.273 1.00 90.94 78 LYS A CA 1
ATOM 641 C C . LYS A 1 78 ? 3.477 1.182 2.014 1.00 90.94 78 LYS A C 1
ATOM 643 O O . LYS A 1 78 ? 4.020 1.323 0.922 1.00 90.94 78 LYS A O 1
ATOM 648 N N . GLU A 1 79 ? 3.969 0.392 2.968 1.00 89.50 79 GLU A N 1
ATOM 649 C CA . GLU A 1 79 ? 5.216 -0.374 2.820 1.00 89.50 79 GLU A CA 1
ATOM 650 C C . GLU A 1 79 ? 5.164 -1.355 1.645 1.00 89.50 79 GLU A C 1
ATOM 652 O O . GLU A 1 79 ? 6.049 -1.340 0.790 1.00 89.50 79 GLU A O 1
ATOM 657 N N . LEU A 1 80 ? 4.108 -2.171 1.567 1.00 94.38 80 LEU A N 1
ATOM 658 C CA . LEU A 1 80 ? 3.947 -3.158 0.499 1.00 94.38 80 LEU A CA 1
ATOM 659 C C . LEU A 1 80 ? 3.832 -2.498 -0.882 1.00 94.38 80 LEU A C 1
ATOM 661 O O . LEU A 1 80 ? 4.381 -3.007 -1.856 1.00 94.38 80 LEU A O 1
ATOM 665 N N . ASN A 1 81 ? 3.157 -1.347 -0.983 1.00 92.44 81 ASN A N 1
ATOM 666 C CA . ASN A 1 81 ? 3.078 -0.592 -2.235 1.00 92.44 81 ASN A CA 1
ATOM 667 C C . ASN A 1 81 ? 4.450 -0.063 -2.677 1.00 92.44 81 ASN A C 1
ATOM 669 O O . ASN A 1 81 ? 4.774 -0.120 -3.865 1.00 92.44 81 ASN A O 1
ATOM 673 N N . ILE A 1 82 ? 5.273 0.413 -1.739 1.00 89.31 82 ILE A N 1
ATOM 674 C CA . ILE A 1 82 ? 6.653 0.834 -2.024 1.00 89.31 82 ILE A CA 1
ATOM 675 C C . ILE A 1 82 ? 7.484 -0.365 -2.498 1.00 89.31 82 ILE A C 1
ATOM 677 O O . ILE A 1 82 ? 8.197 -0.263 -3.496 1.00 89.31 82 ILE A O 1
ATOM 681 N N . GLU A 1 83 ? 7.370 -1.512 -1.828 1.00 91.69 83 GLU A N 1
ATOM 682 C CA . GLU A 1 83 ? 8.074 -2.745 -2.199 1.00 91.69 83 GLU A CA 1
ATOM 683 C C . GLU A 1 83 ? 7.661 -3.246 -3.592 1.00 91.69 83 GLU A C 1
ATOM 685 O O . GLU A 1 83 ? 8.513 -3.617 -4.407 1.00 91.69 83 GLU A O 1
ATOM 690 N N . TYR A 1 84 ? 6.363 -3.181 -3.905 1.00 94.00 84 TYR A N 1
ATOM 691 C CA . TYR A 1 84 ? 5.824 -3.515 -5.221 1.00 94.00 84 TYR A CA 1
ATOM 692 C C . TYR A 1 84 ? 6.394 -2.597 -6.309 1.00 94.00 84 TYR A C 1
ATOM 694 O O . TYR A 1 84 ? 6.906 -3.079 -7.323 1.00 94.00 84 TYR A O 1
ATOM 702 N N . LYS A 1 85 ? 6.359 -1.273 -6.091 1.00 91.25 85 LYS A N 1
ATOM 703 C CA . LYS A 1 85 ? 6.924 -0.281 -7.019 1.00 91.25 85 LYS A CA 1
ATOM 704 C C . LYS A 1 85 ? 8.418 -0.516 -7.237 1.00 91.25 85 LYS A C 1
ATOM 706 O O . LYS A 1 85 ? 8.853 -0.592 -8.383 1.00 91.25 85 LYS A O 1
ATOM 711 N N . ARG A 1 86 ? 9.189 -0.706 -6.163 1.00 90.44 86 ARG A N 1
ATOM 712 C CA . ARG A 1 86 ? 10.634 -0.963 -6.235 1.00 90.44 86 ARG A CA 1
ATOM 713 C C . ARG A 1 86 ? 10.946 -2.228 -7.028 1.00 90.44 86 ARG A C 1
ATOM 715 O O . ARG A 1 86 ? 11.741 -2.180 -7.956 1.00 90.44 86 ARG A O 1
ATOM 722 N N . THR A 1 87 ? 10.256 -3.326 -6.737 1.00 92.88 87 THR A N 1
ATOM 723 C CA . THR A 1 87 ? 10.433 -4.587 -7.471 1.00 92.88 87 THR A CA 1
ATOM 724 C C . THR A 1 87 ? 10.101 -4.421 -8.953 1.00 92.88 87 THR A C 1
ATOM 726 O O . THR A 1 87 ? 10.804 -4.956 -9.808 1.00 92.88 87 THR A O 1
ATOM 729 N N . LYS A 1 88 ? 9.058 -3.649 -9.281 1.00 94.44 88 LYS A N 1
ATOM 730 C CA . LYS A 1 88 ? 8.702 -3.337 -10.669 1.00 94.44 88 LYS A CA 1
ATOM 731 C C . LYS A 1 88 ? 9.808 -2.538 -11.364 1.00 94.44 88 LYS A C 1
ATOM 733 O O . LYS A 1 88 ? 10.153 -2.873 -12.493 1.00 94.44 88 LYS A O 1
ATOM 738 N N . ILE A 1 89 ? 10.383 -1.535 -10.698 1.00 92.69 89 ILE A N 1
ATOM 739 C CA . ILE A 1 89 ? 11.524 -0.761 -11.210 1.00 92.69 89 ILE A CA 1
ATOM 740 C C . ILE A 1 89 ? 12.729 -1.677 -11.452 1.00 92.69 89 ILE A C 1
ATOM 742 O O . ILE A 1 89 ? 13.289 -1.641 -12.543 1.00 92.69 89 ILE A O 1
ATOM 746 N N . ASP A 1 90 ? 13.076 -2.548 -10.501 1.00 92.50 90 ASP A N 1
ATOM 747 C CA . ASP A 1 90 ? 14.218 -3.463 -10.639 1.00 92.50 90 ASP A CA 1
ATOM 748 C C . ASP A 1 90 ? 14.081 -4.371 -11.877 1.00 92.50 90 ASP A C 1
ATOM 750 O O . ASP A 1 90 ? 15.061 -4.625 -12.578 1.00 92.50 90 ASP A O 1
ATOM 754 N N . ILE A 1 91 ? 12.863 -4.836 -12.187 1.00 94.38 91 ILE A N 1
ATOM 755 C CA . ILE A 1 91 ? 12.598 -5.616 -13.408 1.00 94.38 91 ILE A CA 1
ATOM 756 C C . ILE A 1 91 ? 12.744 -4.738 -14.654 1.00 94.38 91 ILE A C 1
ATOM 758 O O . ILE A 1 91 ? 13.383 -5.147 -15.622 1.00 94.38 91 ILE A O 1
ATOM 762 N N . LEU A 1 92 ? 12.161 -3.534 -14.649 1.00 93.75 92 LEU A N 1
ATOM 763 C CA . LEU A 1 92 ? 12.208 -2.613 -15.792 1.00 93.75 92 LEU A CA 1
ATOM 764 C C . LEU A 1 92 ? 13.644 -2.218 -16.155 1.00 93.75 92 LEU A C 1
ATOM 766 O O . LEU A 1 92 ? 13.979 -2.173 -17.339 1.00 93.75 92 LEU A O 1
ATOM 770 N N . LEU A 1 93 ? 14.483 -1.974 -15.146 1.00 92.06 93 LEU A N 1
ATOM 771 C CA . LEU A 1 93 ? 15.895 -1.620 -15.306 1.00 92.06 93 LEU A CA 1
ATOM 772 C C . LEU A 1 93 ? 16.789 -2.827 -15.640 1.00 92.06 93 LEU A C 1
ATOM 774 O O . LEU A 1 93 ? 17.948 -2.643 -16.003 1.00 92.06 93 LEU A O 1
ATOM 778 N N . GLY A 1 94 ? 16.268 -4.054 -15.536 1.00 90.25 94 GLY A N 1
ATOM 779 C CA . GLY A 1 94 ? 17.029 -5.285 -15.764 1.00 90.25 94 GLY A CA 1
ATOM 780 C C . GLY A 1 94 ? 17.932 -5.697 -14.596 1.00 90.25 94 GLY A C 1
ATOM 781 O O . GLY A 1 94 ? 18.733 -6.616 -14.744 1.00 90.25 94 GLY A O 1
ATOM 782 N N . ASP A 1 95 ? 17.789 -5.062 -13.431 1.00 90.50 95 ASP A N 1
ATOM 783 C CA . ASP A 1 95 ? 18.495 -5.432 -12.199 1.00 90.50 95 ASP A CA 1
ATOM 784 C C . ASP A 1 95 ? 17.943 -6.741 -11.596 1.00 90.50 95 ASP A C 1
ATOM 786 O O . ASP A 1 95 ? 18.639 -7.436 -10.851 1.00 90.50 95 ASP A O 1
ATOM 790 N N . LYS A 1 96 ? 16.699 -7.108 -11.940 1.00 91.00 96 LYS A N 1
ATOM 791 C CA . LYS A 1 96 ? 16.042 -8.354 -11.526 1.00 91.00 96 LYS A CA 1
ATOM 792 C C . LYS A 1 96 ? 15.475 -9.114 -12.738 1.00 91.00 96 LYS A C 1
ATOM 794 O O . LYS A 1 96 ? 14.758 -8.515 -13.539 1.00 91.00 96 LYS A O 1
ATOM 799 N N . PRO A 1 97 ? 15.719 -10.436 -12.869 1.00 91.38 97 PRO A N 1
ATOM 800 C CA . PRO A 1 97 ? 15.156 -11.229 -13.962 1.00 91.38 97 PRO A CA 1
ATOM 801 C C . PRO A 1 97 ? 13.615 -11.232 -13.961 1.00 91.38 97 PRO A C 1
ATOM 803 O O . PRO A 1 97 ? 13.023 -11.352 -12.882 1.00 91.38 97 PRO A O 1
ATOM 806 N N . PRO A 1 98 ? 12.946 -11.198 -15.132 1.00 90.31 98 PRO A N 1
ATOM 807 C CA . PRO A 1 98 ? 11.485 -11.090 -15.212 1.00 90.31 98 PRO A CA 1
ATOM 808 C C . PRO A 1 98 ? 10.727 -12.235 -14.542 1.00 90.31 98 PRO A C 1
ATOM 810 O O . PRO A 1 98 ? 9.682 -12.010 -13.941 1.00 90.31 98 PRO A O 1
ATOM 813 N N . ASP A 1 99 ? 11.221 -13.470 -14.617 1.00 89.75 99 ASP A N 1
ATOM 814 C CA . ASP A 1 99 ? 10.540 -14.625 -14.014 1.00 89.75 99 ASP A CA 1
ATOM 815 C C . ASP A 1 99 ? 10.523 -14.546 -12.487 1.00 89.75 99 ASP A C 1
ATOM 817 O O . ASP A 1 99 ? 9.475 -14.699 -11.857 1.00 89.75 99 ASP A O 1
ATOM 821 N N . ILE A 1 100 ? 11.682 -14.240 -11.900 1.00 91.19 100 ILE A N 1
ATOM 822 C CA . ILE A 1 100 ? 11.847 -14.089 -10.452 1.00 91.19 100 ILE A CA 1
ATOM 823 C C . ILE A 1 100 ? 11.075 -12.859 -9.972 1.00 91.19 100 ILE A C 1
ATOM 825 O O . ILE A 1 100 ? 10.285 -12.948 -9.034 1.00 91.19 100 ILE A O 1
ATOM 829 N N . GLY A 1 101 ? 11.248 -11.726 -10.655 1.00 90.56 101 GLY A N 1
ATOM 830 C CA . GLY A 1 101 ? 10.574 -10.485 -10.303 1.00 90.56 101 GLY A CA 1
ATOM 831 C C . GLY A 1 101 ? 9.052 -10.582 -10.403 1.00 90.56 101 GLY A C 1
ATOM 832 O O . GLY A 1 101 ? 8.358 -10.088 -9.521 1.00 90.56 101 GLY A O 1
ATOM 833 N N . ARG A 1 102 ? 8.501 -11.273 -11.409 1.00 90.62 102 ARG A N 1
ATOM 834 C CA . ARG A 1 102 ? 7.046 -11.489 -11.518 1.00 90.62 102 ARG A CA 1
ATOM 835 C C . ARG A 1 102 ? 6.499 -12.354 -10.389 1.00 90.62 102 ARG A C 1
ATOM 837 O O . ARG A 1 102 ? 5.417 -12.061 -9.886 1.00 90.62 102 ARG A O 1
ATOM 844 N N . ALA A 1 103 ? 7.225 -13.390 -9.972 1.00 91.25 103 ALA A N 1
ATOM 845 C CA . ALA A 1 103 ? 6.824 -14.203 -8.826 1.00 91.25 103 ALA A CA 1
ATOM 846 C C . ALA A 1 103 ? 6.800 -13.378 -7.526 1.00 91.25 103 ALA A C 1
ATOM 848 O O . ALA A 1 103 ? 5.877 -13.507 -6.721 1.00 91.25 103 ALA A O 1
ATOM 849 N N . GLU A 1 104 ? 7.778 -12.490 -7.347 1.00 93.88 104 GLU A N 1
ATOM 850 C CA . GLU A 1 104 ? 7.853 -11.577 -6.205 1.00 93.88 104 GLU A CA 1
ATOM 851 C C . GLU A 1 104 ? 6.738 -10.524 -6.237 1.00 93.88 104 GLU A C 1
ATOM 853 O O . GLU A 1 104 ? 6.012 -10.381 -5.254 1.00 93.88 104 GLU A O 1
ATOM 858 N N . LEU A 1 105 ? 6.495 -9.885 -7.388 1.00 94.50 105 LEU A N 1
ATOM 859 C CA . LEU A 1 105 ? 5.350 -8.989 -7.585 1.00 94.50 105 LEU A CA 1
ATOM 860 C C . LEU A 1 105 ? 4.023 -9.696 -7.302 1.00 94.50 105 LEU A C 1
ATOM 862 O O . LEU A 1 105 ? 3.140 -9.104 -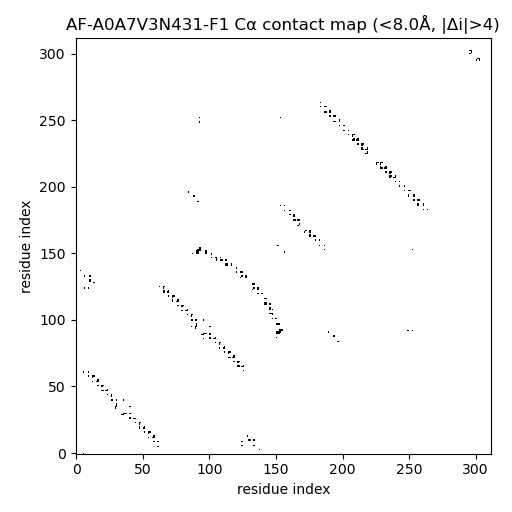6.690 1.00 94.50 105 LEU A O 1
ATOM 866 N N . ALA A 1 106 ? 3.875 -10.963 -7.697 1.00 93.38 106 ALA A N 1
ATOM 867 C CA . ALA A 1 106 ? 2.673 -11.741 -7.416 1.00 93.38 106 ALA A CA 1
ATOM 868 C C . ALA A 1 106 ? 2.472 -12.002 -5.926 1.00 93.38 106 ALA A C 1
ATOM 870 O O . ALA A 1 106 ? 1.347 -11.915 -5.426 1.00 93.38 106 ALA A O 1
ATOM 871 N N . LYS A 1 107 ? 3.559 -12.290 -5.209 1.00 93.88 107 LYS A N 1
ATOM 872 C CA . LYS A 1 107 ? 3.529 -12.456 -3.759 1.00 93.88 107 LYS A CA 1
ATOM 873 C C . LYS A 1 107 ? 3.149 -11.145 -3.069 1.00 93.88 107 LYS A C 1
ATOM 875 O O . LYS A 1 107 ? 2.207 -11.143 -2.282 1.00 93.88 107 LYS A O 1
ATOM 880 N N . ILE A 1 108 ? 3.807 -10.040 -3.418 1.00 95.06 108 ILE A N 1
ATOM 881 C CA . ILE A 1 108 ? 3.533 -8.721 -2.835 1.00 95.06 108 ILE A CA 1
ATOM 882 C C . ILE A 1 108 ? 2.100 -8.281 -3.159 1.00 95.06 108 ILE A C 1
ATOM 884 O O . ILE A 1 108 ? 1.370 -7.872 -2.266 1.00 95.06 108 ILE A O 1
ATOM 888 N N . ALA A 1 109 ? 1.642 -8.435 -4.404 1.00 94.06 109 ALA A N 1
ATOM 889 C CA . ALA A 1 109 ? 0.276 -8.088 -4.795 1.00 94.06 109 ALA A CA 1
ATOM 890 C C . ALA A 1 109 ? -0.774 -8.913 -4.037 1.00 94.06 109 ALA A C 1
ATOM 892 O O . ALA A 1 109 ? -1.828 -8.392 -3.673 1.00 94.06 109 ALA A O 1
ATOM 893 N N . LYS A 1 110 ? -0.488 -10.191 -3.755 1.00 94.69 110 LYS A N 1
ATOM 894 C CA . LYS A 1 110 ? -1.338 -11.017 -2.893 1.00 94.69 110 LYS A CA 1
ATOM 895 C C . LYS A 1 110 ? -1.375 -10.488 -1.463 1.00 94.69 110 LYS A C 1
ATOM 897 O O . LYS A 1 110 ? -2.453 -10.415 -0.881 1.00 94.69 110 LYS A O 1
ATOM 902 N N . GLU A 1 111 ? -0.226 -10.119 -0.908 1.00 95.44 111 GLU A N 1
ATOM 903 C CA . GLU A 1 111 ? -0.146 -9.538 0.434 1.00 95.44 111 GLU A CA 1
ATOM 904 C C . GLU A 1 111 ? -0.884 -8.195 0.517 1.00 95.44 111 GLU A C 1
ATOM 906 O O . GLU A 1 111 ? -1.642 -7.992 1.463 1.00 95.44 111 GLU A O 1
ATOM 911 N N . ILE A 1 112 ? -0.755 -7.323 -0.491 1.00 95.50 112 ILE A N 1
ATOM 912 C CA . ILE A 1 112 ? -1.515 -6.066 -0.598 1.00 95.50 112 ILE A CA 1
ATOM 913 C C . ILE A 1 112 ? -3.012 -6.359 -0.591 1.00 95.50 112 ILE A C 1
ATOM 915 O O . ILE A 1 112 ? -3.737 -5.796 0.220 1.00 95.50 112 ILE A O 1
ATOM 919 N N . ALA A 1 113 ? -3.473 -7.268 -1.451 1.00 94.69 113 ALA A N 1
ATOM 920 C CA . ALA A 1 113 ? -4.893 -7.564 -1.596 1.00 94.69 113 ALA A CA 1
ATOM 921 C C . ALA A 1 113 ? -5.511 -8.136 -0.306 1.00 94.69 113 ALA A C 1
ATOM 923 O O . ALA A 1 113 ? -6.640 -7.792 0.045 1.00 94.69 113 ALA A O 1
ATOM 924 N N . LEU A 1 114 ? -4.770 -8.981 0.420 1.00 94.62 114 LEU A N 1
ATOM 925 C CA . LEU A 1 114 ? -5.195 -9.500 1.724 1.00 94.62 114 LEU A CA 1
ATOM 926 C C . LEU A 1 114 ? -5.179 -8.410 2.804 1.00 94.62 114 LEU A C 1
ATOM 928 O O . LEU A 1 114 ? -6.146 -8.264 3.542 1.00 94.62 114 LEU A O 1
ATOM 932 N N . THR A 1 115 ? -4.124 -7.598 2.855 1.00 95.62 115 THR A N 1
ATOM 933 C CA . THR A 1 115 ? -4.006 -6.505 3.833 1.00 95.62 115 THR A CA 1
ATOM 934 C C . THR A 1 115 ? -5.078 -5.435 3.603 1.00 95.62 115 THR A C 1
ATOM 936 O O . THR A 1 115 ? -5.638 -4.900 4.555 1.00 95.62 115 THR A O 1
ATOM 939 N N . GLU A 1 116 ? -5.413 -5.138 2.346 1.00 95.00 116 GLU A N 1
ATOM 940 C CA . GLU A 1 116 ? -6.470 -4.194 1.977 1.00 95.00 116 GLU A CA 1
ATOM 941 C C . GLU A 1 116 ? -7.854 -4.742 2.337 1.00 95.00 116 GLU A C 1
ATOM 943 O O . GLU A 1 116 ? -8.715 -3.996 2.804 1.00 95.00 116 GLU A O 1
ATOM 948 N N . HIS A 1 117 ? -8.068 -6.046 2.147 1.00 94.88 117 HIS A N 1
ATOM 949 C CA . HIS A 1 117 ? -9.281 -6.716 2.600 1.00 94.88 117 HIS A CA 1
ATOM 950 C C . HIS A 1 117 ? -9.450 -6.583 4.119 1.00 94.88 117 HIS A C 1
ATOM 952 O O . HIS A 1 117 ? -10.496 -6.117 4.574 1.00 94.88 117 HIS A O 1
ATOM 958 N N . ASP A 1 118 ? -8.409 -6.904 4.886 1.00 94.94 118 ASP A N 1
ATOM 959 C CA . ASP A 1 118 ? -8.437 -6.794 6.344 1.00 94.94 118 ASP A CA 1
ATOM 960 C C . ASP A 1 118 ? -8.658 -5.338 6.775 1.00 94.94 118 ASP A C 1
ATOM 962 O O . ASP A 1 118 ? -9.519 -5.057 7.609 1.00 94.94 118 ASP A O 1
ATOM 966 N N . TYR A 1 119 ? -7.956 -4.386 6.151 1.00 95.50 119 TYR A N 1
ATOM 967 C CA . TYR A 1 119 ? -8.137 -2.954 6.402 1.00 95.50 119 TYR A CA 1
ATOM 968 C C . TYR A 1 119 ? -9.598 -2.535 6.212 1.00 95.50 119 TYR A C 1
ATOM 970 O O . TYR A 1 119 ? -10.166 -1.863 7.075 1.00 95.50 119 TYR A O 1
ATOM 978 N N . LYS A 1 120 ? -10.234 -2.964 5.114 1.00 95.25 120 LYS A N 1
ATOM 979 C CA . LYS A 1 120 ? -11.643 -2.658 4.834 1.00 95.25 120 LYS A CA 1
ATOM 980 C C . LYS A 1 120 ? -12.577 -3.260 5.880 1.00 95.25 120 LYS A C 1
ATOM 982 O O . LYS A 1 120 ? -13.498 -2.570 6.306 1.00 95.25 120 LYS A O 1
ATOM 987 N N . GLN A 1 121 ? -12.335 -4.494 6.324 1.00 94.75 121 GLN A N 1
ATOM 988 C CA . GLN A 1 121 ? -13.140 -5.123 7.374 1.00 94.75 121 GLN A CA 1
ATOM 989 C C . GLN A 1 121 ? -13.034 -4.366 8.701 1.00 94.75 121 GLN A C 1
ATOM 991 O O . GLN A 1 121 ? -14.055 -4.003 9.283 1.00 94.75 121 GLN A O 1
ATOM 996 N N . TYR A 1 122 ? -11.816 -4.077 9.168 1.00 94.88 122 TYR A N 1
ATOM 997 C CA . TYR A 1 122 ? -11.616 -3.351 10.425 1.00 94.88 122 TYR A CA 1
ATOM 998 C C . TYR A 1 122 ? -12.153 -1.919 10.360 1.00 94.88 122 TYR A C 1
ATOM 1000 O O . TYR A 1 122 ? -12.761 -1.448 11.320 1.00 94.88 122 TYR A O 1
ATOM 1008 N N . LYS A 1 123 ? -11.998 -1.237 9.222 1.00 95.25 123 LYS A N 1
ATOM 1009 C CA . LYS A 1 123 ? -12.579 0.091 9.014 1.00 95.25 123 LYS A CA 1
ATOM 1010 C C . LYS A 1 123 ? -14.108 0.052 9.048 1.00 95.25 123 LYS A C 1
ATOM 1012 O O . LYS A 1 123 ? -14.713 0.878 9.723 1.00 95.25 123 LYS A O 1
ATOM 1017 N N . ALA A 1 124 ? -14.725 -0.943 8.414 1.00 94.88 124 ALA A N 1
ATOM 1018 C CA . ALA A 1 124 ? -16.173 -1.108 8.434 1.00 94.88 124 ALA A CA 1
ATOM 1019 C C . ALA A 1 124 ? -16.721 -1.361 9.852 1.00 94.88 124 ALA A C 1
ATOM 1021 O O . ALA A 1 124 ? -17.801 -0.877 10.169 1.00 94.88 124 ALA A O 1
ATOM 1022 N N . ILE A 1 125 ? -15.974 -2.027 10.746 1.00 94.75 125 ILE A N 1
ATOM 1023 C CA . ILE A 1 125 ? -16.377 -2.184 12.162 1.00 94.75 125 ILE A CA 1
ATOM 1024 C C . ILE A 1 125 ? -16.509 -0.825 12.866 1.00 94.75 125 ILE A C 1
ATOM 1026 O O . ILE A 1 125 ? -17.405 -0.643 13.692 1.00 94.75 125 ILE A O 1
ATOM 1030 N N . LEU A 1 126 ? -15.628 0.134 12.557 1.00 93.81 126 LEU A N 1
ATOM 1031 C CA . LEU A 1 126 ? -15.692 1.479 13.139 1.00 93.81 126 LEU A CA 1
ATOM 1032 C C . LEU A 1 126 ? -16.947 2.237 12.693 1.00 93.81 126 LEU A C 1
ATOM 1034 O O . LEU A 1 126 ? -17.483 3.028 13.468 1.00 93.81 126 LEU A O 1
ATOM 1038 N N . GLU A 1 127 ? -17.398 1.983 11.466 1.00 93.44 127 GLU A N 1
ATOM 1039 C CA . GLU A 1 127 ? -18.512 2.671 10.805 1.00 93.44 127 GLU A CA 1
ATOM 1040 C C . GLU A 1 127 ? -19.865 1.957 11.001 1.00 93.44 127 GLU A C 1
ATOM 1042 O O . GLU A 1 127 ? -20.908 2.578 10.828 1.00 93.44 127 GLU A O 1
ATOM 1047 N N . ALA A 1 128 ? -19.875 0.675 11.382 1.00 94.12 128 ALA A N 1
ATOM 1048 C CA . ALA A 1 128 ? -21.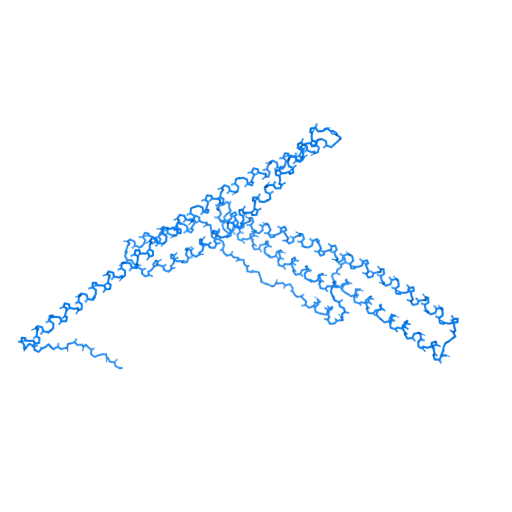090 -0.131 11.507 1.00 94.12 128 ALA A CA 1
ATOM 1049 C C . ALA A 1 128 ? -21.987 0.330 12.661 1.00 94.12 128 ALA A C 1
ATOM 1051 O O . ALA A 1 128 ? -21.553 0.347 13.814 1.00 94.12 128 ALA A O 1
ATOM 1052 N N . GLU A 1 129 ? -23.253 0.636 12.389 1.00 89.44 129 GLU A N 1
ATOM 1053 C CA . GLU A 1 129 ? -24.228 1.040 13.417 1.00 89.44 129 GLU A CA 1
ATOM 1054 C C . GLU A 1 129 ? -25.363 0.030 13.592 1.00 89.44 129 GLU A C 1
ATOM 1056 O O . GLU A 1 129 ? -25.994 -0.008 14.650 1.00 89.44 129 GLU A O 1
ATOM 1061 N N . THR A 1 130 ? -25.607 -0.797 12.576 1.00 89.44 130 THR A N 1
ATOM 1062 C CA . THR A 1 130 ? -26.734 -1.730 12.523 1.00 89.44 130 THR A CA 1
ATOM 1063 C C . THR A 1 130 ? -26.273 -3.180 12.391 1.00 89.44 130 THR A C 1
ATOM 1065 O O . THR A 1 130 ? -25.172 -3.453 11.914 1.00 89.44 130 THR A O 1
ATOM 1068 N N . GLU A 1 131 ? -27.140 -4.124 12.767 1.00 89.19 131 GLU A N 1
ATOM 1069 C CA . GLU A 1 131 ? -26.927 -5.567 12.558 1.00 89.19 131 GLU A CA 1
ATOM 1070 C C . GLU A 1 131 ? -26.664 -5.896 11.076 1.00 89.19 131 GLU A C 1
ATOM 1072 O O . GLU A 1 131 ? -25.778 -6.685 10.7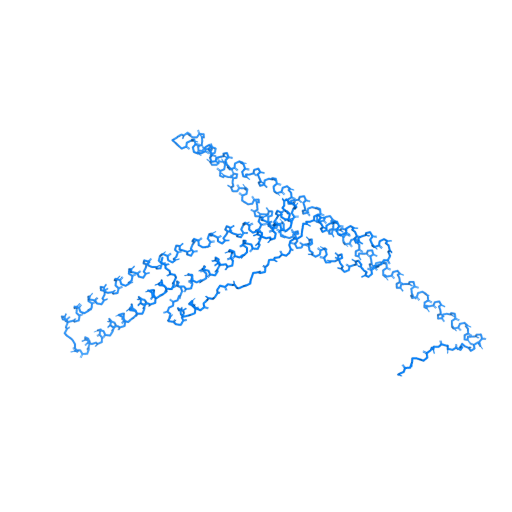47 1.00 89.19 131 GLU A O 1
ATOM 1077 N N . GLU A 1 132 ? -27.362 -5.223 10.153 1.00 91.88 132 GLU A N 1
ATOM 1078 C CA . GLU A 1 132 ? -27.133 -5.386 8.713 1.00 91.88 132 GLU A CA 1
ATOM 1079 C C . GLU A 1 132 ? -25.706 -5.004 8.297 1.00 91.88 132 GLU A C 1
ATOM 1081 O O . GLU A 1 132 ? -25.144 -5.617 7.387 1.00 91.88 132 GLU A O 1
ATOM 1086 N N . ASP A 1 133 ? -25.100 -4.009 8.947 1.00 93.44 133 ASP A N 1
ATOM 1087 C CA . ASP A 1 133 ? -23.724 -3.605 8.661 1.00 93.44 133 ASP A CA 1
ATOM 1088 C C . ASP A 1 133 ? -22.727 -4.650 9.160 1.00 93.44 133 ASP A C 1
ATOM 1090 O O . ASP A 1 133 ? -21.826 -5.040 8.416 1.00 93.44 133 ASP A O 1
ATOM 1094 N N . PHE A 1 134 ? -22.925 -5.186 10.367 1.00 92.19 134 PHE A N 1
ATOM 1095 C CA . PHE A 1 134 ? -22.096 -6.279 10.882 1.00 92.19 134 PHE A CA 1
ATOM 1096 C C . PHE A 1 134 ? -22.215 -7.543 10.029 1.00 92.19 134 PHE A C 1
ATOM 1098 O O . PHE A 1 134 ? -21.212 -8.204 9.745 1.00 92.19 134 PHE A O 1
ATOM 1105 N N . GLU A 1 135 ? -23.409 -7.836 9.525 1.00 92.25 135 GLU A N 1
ATOM 1106 C CA . GLU A 1 135 ? -23.639 -8.961 8.629 1.00 92.25 135 GLU A CA 1
ATOM 1107 C C . GLU A 1 135 ? -22.950 -8.779 7.264 1.00 92.25 135 GLU A C 1
ATOM 1109 O O . GLU A 1 135 ? -22.404 -9.739 6.709 1.00 92.25 135 GLU A O 1
ATOM 1114 N N . LYS A 1 136 ? -22.895 -7.548 6.730 1.00 94.00 136 LYS A N 1
ATOM 1115 C CA . LYS A 1 136 ? -22.087 -7.239 5.534 1.00 94.00 136 LYS A CA 1
ATOM 1116 C C . LYS A 1 136 ? -20.605 -7.497 5.790 1.00 94.00 136 LYS A C 1
ATOM 1118 O O . LYS A 1 136 ? -19.958 -8.095 4.933 1.00 94.00 136 LYS A O 1
ATOM 1123 N N . ILE A 1 137 ? -20.080 -7.105 6.955 1.00 93.62 137 ILE A N 1
ATOM 1124 C CA . ILE A 1 137 ? -18.664 -7.302 7.315 1.00 93.62 137 ILE A CA 1
ATOM 1125 C C . ILE A 1 137 ? -18.319 -8.795 7.371 1.00 93.62 137 ILE A C 1
ATOM 1127 O O . ILE A 1 137 ? -17.306 -9.211 6.804 1.00 93.62 137 ILE A O 1
ATOM 1131 N N . ARG A 1 138 ? -19.180 -9.620 7.985 1.00 92.31 138 ARG A N 1
ATOM 1132 C CA . ARG A 1 138 ? -19.007 -11.088 8.042 1.00 92.31 138 ARG A CA 1
ATOM 1133 C C . ARG A 1 138 ? -18.988 -11.742 6.661 1.00 92.31 138 ARG A C 1
ATOM 1135 O O . ARG A 1 138 ? -18.311 -12.748 6.471 1.00 92.31 138 ARG A O 1
ATOM 1142 N N . LYS A 1 139 ? -19.735 -11.182 5.706 1.00 93.50 139 LYS A N 1
ATOM 1143 C CA . LYS A 1 139 ? -19.836 -11.675 4.323 1.00 93.50 139 LYS A CA 1
ATOM 1144 C C . LYS A 1 139 ? -18.717 -11.180 3.407 1.00 93.50 139 LYS A C 1
ATOM 1146 O O . LYS A 1 139 ? -18.658 -11.618 2.257 1.00 93.50 139 LYS A O 1
ATOM 1151 N N . MET A 1 140 ? -17.836 -10.291 3.875 1.00 92.50 140 MET A N 1
ATOM 1152 C CA . MET A 1 140 ? -16.674 -9.868 3.093 1.00 92.50 140 MET A CA 1
ATOM 1153 C C . MET A 1 140 ? -15.753 -11.067 2.871 1.00 92.50 140 MET A C 1
ATOM 1155 O O . MET A 1 140 ? -15.280 -11.693 3.819 1.00 92.50 140 MET A O 1
ATOM 1159 N N . ALA A 1 141 ? -15.545 -11.403 1.600 1.00 89.06 141 ALA A N 1
ATOM 1160 C CA . ALA A 1 141 ? -14.695 -12.507 1.196 1.00 89.06 141 ALA A CA 1
ATOM 1161 C C . ALA A 1 141 ? -13.329 -11.985 0.735 1.00 89.06 141 ALA A C 1
ATOM 1163 O O . ALA A 1 141 ? -13.267 -10.972 0.023 1.00 89.06 141 ALA A O 1
ATOM 1164 N N . PRO A 1 142 ? -12.239 -12.700 1.064 1.00 88.75 142 PRO A N 1
ATOM 1165 C CA . PRO A 1 142 ? -10.923 -12.342 0.576 1.00 88.75 142 PRO A CA 1
ATOM 1166 C C . PRO A 1 142 ? -10.864 -12.470 -0.954 1.00 88.75 142 PRO A C 1
ATOM 1168 O O . PRO A 1 142 ? -11.546 -13.317 -1.545 1.00 88.75 142 PRO A O 1
ATOM 1171 N N . PRO A 1 143 ? -10.028 -11.658 -1.618 1.00 87.00 143 PRO A N 1
ATOM 1172 C CA . PRO A 1 143 ? -9.860 -11.729 -3.061 1.00 87.00 143 PRO A CA 1
ATOM 1173 C C . PRO A 1 143 ? -9.324 -13.106 -3.480 1.00 87.00 143 PRO A C 1
ATOM 1175 O O . PRO A 1 143 ? -8.306 -13.580 -2.979 1.00 87.00 143 PRO A O 1
ATOM 1178 N N . THR A 1 144 ? -10.010 -13.749 -4.427 1.00 83.38 144 THR A N 1
ATOM 1179 C CA . THR A 1 144 ? -9.685 -15.106 -4.909 1.00 83.38 144 THR A CA 1
ATOM 1180 C C . THR A 1 144 ? -8.713 -15.115 -6.085 1.00 83.38 144 THR A C 1
ATOM 1182 O O . THR A 1 144 ? -8.061 -16.125 -6.343 1.00 83.38 144 THR A O 1
ATOM 1185 N N . SER A 1 145 ? -8.580 -13.991 -6.789 1.00 82.25 145 SER A N 1
ATOM 1186 C CA . SER A 1 145 ? -7.645 -13.830 -7.900 1.00 82.25 145 SER A CA 1
ATOM 1187 C C . SER A 1 145 ? -6.951 -12.479 -7.825 1.00 82.25 145 SER A C 1
ATOM 1189 O O . SER A 1 145 ? -7.620 -11.448 -7.751 1.00 82.25 145 SER A O 1
ATOM 1191 N N . ILE A 1 146 ? -5.624 -12.485 -7.919 1.00 85.94 146 ILE A N 1
ATOM 1192 C CA . ILE A 1 146 ? -4.810 -11.277 -8.049 1.00 85.94 146 ILE A CA 1
ATOM 1193 C C . ILE A 1 146 ? -4.208 -11.265 -9.450 1.00 85.94 146 ILE A C 1
ATOM 1195 O O . ILE A 1 146 ? -3.555 -12.225 -9.862 1.00 85.94 146 ILE A O 1
ATOM 1199 N N . LYS A 1 147 ? -4.454 -10.186 -10.196 1.00 81.19 147 LYS A N 1
ATOM 1200 C CA . LYS A 1 147 ? -3.813 -9.955 -11.492 1.00 81.19 147 LYS A CA 1
ATOM 1201 C C . LYS A 1 147 ? -2.506 -9.215 -11.259 1.00 81.19 147 LYS A C 1
ATOM 1203 O O . LYS A 1 147 ? -2.494 -8.183 -10.599 1.00 81.19 147 LYS A O 1
ATOM 1208 N N . VAL A 1 148 ? -1.434 -9.743 -11.829 1.00 84.12 148 VAL A N 1
ATOM 1209 C CA . VAL A 1 148 ? -0.101 -9.147 -11.773 1.00 84.12 148 VAL A CA 1
ATOM 1210 C C . VAL A 1 148 ? 0.254 -8.740 -13.186 1.00 84.12 148 VAL A C 1
ATOM 1212 O O . VAL A 1 148 ? 0.070 -9.520 -14.123 1.00 84.12 148 VAL A O 1
ATOM 1215 N N . GLU A 1 149 ? 0.705 -7.503 -13.351 1.00 79.56 149 GLU A N 1
ATOM 1216 C CA . GLU A 1 149 ? 1.109 -7.012 -14.661 1.00 79.56 149 GLU A CA 1
ATOM 1217 C C . GLU A 1 149 ? 2.311 -7.799 -15.179 1.00 79.56 149 GLU A C 1
ATOM 1219 O O . GLU A 1 149 ? 3.230 -8.144 -14.433 1.00 79.56 149 GLU A O 1
ATOM 1224 N N . ASN A 1 150 ? 2.316 -8.068 -16.482 1.00 83.00 150 ASN A N 1
ATOM 1225 C CA . ASN A 1 150 ? 3.493 -8.626 -17.119 1.00 83.00 150 ASN A CA 1
ATOM 1226 C C . ASN A 1 150 ? 4.504 -7.497 -17.341 1.00 83.00 150 ASN A C 1
ATOM 1228 O O . ASN A 1 150 ? 4.275 -6.620 -18.175 1.00 83.00 150 ASN A O 1
ATOM 1232 N N . VAL A 1 151 ? 5.593 -7.508 -16.576 1.00 88.81 151 VAL A N 1
ATOM 1233 C CA . VAL A 1 151 ? 6.650 -6.496 -16.652 1.00 88.81 151 VAL A CA 1
ATOM 1234 C C . VAL A 1 151 ? 7.778 -7.032 -17.525 1.00 88.81 151 VAL A C 1
ATOM 1236 O O . VAL A 1 151 ? 8.371 -8.063 -17.212 1.00 88.81 151 VAL A O 1
ATOM 1239 N N . THR A 1 152 ? 8.049 -6.340 -18.628 1.00 89.38 152 THR A N 1
ATOM 1240 C CA . THR A 1 152 ? 9.150 -6.650 -19.546 1.00 89.38 152 THR A CA 1
ATOM 1241 C C . THR A 1 152 ? 10.262 -5.619 -19.341 1.00 89.38 152 THR A C 1
ATOM 1243 O O . THR A 1 152 ? 9.944 -4.426 -19.314 1.00 89.38 152 THR A O 1
ATOM 1246 N N . PRO A 1 153 ? 11.534 -6.031 -19.196 1.00 93.44 153 PRO A N 1
ATOM 1247 C CA . PRO A 1 153 ? 12.661 -5.111 -19.104 1.00 93.44 153 PRO A CA 1
ATOM 1248 C C . PRO A 1 153 ? 12.719 -4.164 -20.300 1.00 93.44 153 PRO A C 1
ATOM 1250 O O . PRO A 1 153 ? 12.410 -4.551 -21.430 1.00 93.44 153 PRO A O 1
ATOM 1253 N N . VAL A 1 154 ? 13.165 -2.929 -20.067 1.00 91.81 154 VAL A N 1
ATOM 1254 C CA . VAL A 1 154 ? 13.252 -1.920 -21.132 1.00 91.81 154 VAL A CA 1
ATOM 1255 C C . VAL A 1 154 ? 14.197 -2.383 -22.238 1.00 91.81 154 VAL A C 1
ATOM 1257 O O . VAL A 1 154 ? 13.833 -2.302 -23.405 1.00 91.81 154 VAL A O 1
ATOM 1260 N N . ASN A 1 155 ? 15.351 -2.957 -21.889 1.00 90.75 155 ASN A N 1
ATOM 1261 C CA . ASN A 1 155 ? 16.322 -3.442 -22.875 1.00 90.75 155 ASN A CA 1
ATOM 1262 C C . ASN A 1 155 ? 15.724 -4.488 -23.830 1.00 90.75 155 ASN A C 1
ATOM 1264 O O . ASN A 1 155 ? 15.954 -4.409 -25.032 1.00 90.75 155 ASN A O 1
ATOM 1268 N N . GLU A 1 156 ? 14.894 -5.410 -23.332 1.00 91.38 156 GLU A N 1
ATOM 1269 C CA . GLU A 1 156 ? 14.225 -6.401 -24.185 1.00 91.38 156 GLU A CA 1
ATOM 1270 C C . GLU A 1 156 ? 13.233 -5.743 -25.157 1.00 91.38 156 GLU A C 1
ATOM 1272 O O . GLU A 1 156 ? 13.146 -6.137 -26.320 1.00 91.38 156 GLU A O 1
ATOM 1277 N N . LEU A 1 157 ? 12.495 -4.720 -24.709 1.00 91.31 157 LEU A N 1
ATOM 1278 C CA . LEU A 1 157 ? 11.590 -3.960 -25.579 1.00 91.31 157 LEU A CA 1
ATOM 1279 C C . LEU A 1 157 ? 12.358 -3.185 -26.657 1.00 91.31 157 LEU A C 1
ATOM 1281 O O . LEU A 1 157 ? 11.905 -3.125 -27.801 1.00 91.31 157 LEU A O 1
ATOM 1285 N N . LEU A 1 158 ? 13.520 -2.626 -26.312 1.00 89.81 158 LEU A N 1
ATOM 1286 C CA . LEU A 1 158 ? 14.396 -1.933 -27.258 1.00 89.81 158 LEU A CA 1
ATOM 1287 C C . LEU A 1 158 ? 14.999 -2.898 -28.290 1.00 89.81 158 LEU A C 1
ATOM 1289 O O . LEU A 1 158 ? 15.026 -2.591 -29.480 1.00 89.81 158 LEU A O 1
ATOM 1293 N N . GLU A 1 159 ? 15.411 -4.097 -27.881 1.00 91.75 159 GLU A N 1
ATOM 1294 C CA . GLU A 1 159 ? 15.887 -5.128 -28.811 1.00 91.75 159 GLU A CA 1
ATOM 1295 C C . GLU A 1 159 ? 14.783 -5.594 -29.772 1.00 91.75 159 GLU A C 1
ATOM 1297 O O . GLU A 1 159 ? 15.021 -5.754 -30.974 1.00 91.75 159 GLU A O 1
ATOM 1302 N N . GLN A 1 160 ? 13.556 -5.782 -29.273 1.00 89.19 160 GLN A N 1
ATOM 1303 C CA . GLN A 1 160 ? 12.396 -6.115 -30.107 1.00 89.19 160 GLN A CA 1
ATOM 1304 C C . GLN A 1 160 ? 12.086 -5.002 -31.116 1.00 89.19 160 GLN A C 1
ATOM 1306 O O . GLN A 1 160 ? 11.805 -5.288 -32.283 1.00 89.19 160 GLN A O 1
ATOM 1311 N N . GLU A 1 161 ? 12.172 -3.740 -30.688 1.00 89.38 161 GLU A N 1
ATOM 1312 C CA . GLU A 1 161 ? 12.017 -2.575 -31.558 1.00 89.38 161 GLU A CA 1
ATOM 1313 C C . GLU A 1 161 ? 13.048 -2.591 -32.700 1.00 89.38 161 GLU A C 1
ATOM 1315 O O . GLU A 1 161 ? 12.681 -2.475 -33.872 1.00 89.38 161 GLU A O 1
ATOM 1320 N N . GLU A 1 162 ? 14.328 -2.812 -32.393 1.00 87.25 162 GLU A N 1
ATOM 1321 C CA . GLU A 1 162 ? 15.392 -2.879 -33.401 1.00 87.25 162 GLU A CA 1
ATOM 1322 C C . GLU A 1 162 ? 15.204 -4.035 -34.388 1.00 87.25 162 GLU A C 1
ATOM 1324 O O . GLU A 1 162 ? 15.428 -3.880 -35.592 1.00 87.25 162 GLU A O 1
ATOM 1329 N N . GLN A 1 163 ? 14.764 -5.201 -33.911 1.00 86.38 163 GLN A N 1
ATOM 1330 C CA . GLN A 1 163 ? 14.463 -6.340 -34.779 1.00 86.38 163 GLN A CA 1
ATOM 1331 C C . GLN A 1 163 ? 13.303 -6.041 -35.736 1.00 86.38 163 GLN A C 1
ATOM 1333 O O . GLN A 1 163 ? 13.352 -6.427 -36.907 1.00 86.38 163 GLN A O 1
ATOM 1338 N N . LEU A 1 164 ? 12.266 -5.338 -35.274 1.00 84.25 164 LEU A N 1
ATOM 1339 C CA . LEU A 1 164 ? 11.151 -4.916 -36.124 1.00 84.25 164 LEU A CA 1
ATOM 1340 C C . LEU A 1 164 ? 11.579 -3.844 -37.134 1.00 84.25 164 LEU A C 1
ATOM 1342 O O . LEU A 1 164 ? 11.200 -3.933 -38.302 1.00 84.25 164 LEU A O 1
ATOM 1346 N N . LYS A 1 165 ? 12.432 -2.894 -36.729 1.00 78.62 165 LYS A N 1
ATOM 1347 C CA . LYS A 1 165 ? 13.054 -1.912 -37.634 1.00 78.62 165 LYS A CA 1
ATOM 1348 C C . LYS A 1 165 ? 13.891 -2.586 -38.729 1.00 78.62 165 LYS A C 1
ATOM 1350 O O . LYS A 1 165 ? 13.834 -2.167 -39.880 1.00 78.62 165 LYS A O 1
ATOM 1355 N N . LYS A 1 166 ? 14.608 -3.674 -38.430 1.00 80.69 166 LYS A N 1
ATOM 1356 C CA 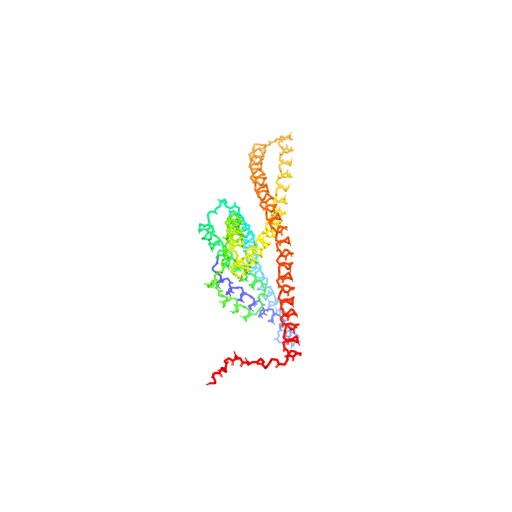. LYS A 1 166 ? 15.319 -4.463 -39.459 1.00 80.69 166 LYS A CA 1
ATOM 1357 C C . LYS A 1 166 ? 14.352 -5.119 -40.449 1.00 80.69 166 LYS A C 1
ATOM 1359 O O . LYS A 1 166 ? 14.551 -5.006 -41.652 1.00 80.69 166 LYS A O 1
ATOM 1364 N N . LYS A 1 167 ? 13.252 -5.706 -39.964 1.00 73.38 167 LYS A N 1
ATOM 1365 C CA . LYS A 1 167 ? 12.199 -6.287 -40.822 1.00 73.38 167 LYS A CA 1
ATOM 1366 C C . LYS A 1 167 ? 11.490 -5.251 -41.706 1.00 73.38 167 LYS A C 1
ATOM 1368 O O . LYS A 1 167 ? 11.002 -5.614 -42.775 1.00 73.38 167 LYS A O 1
ATOM 1373 N N . ARG A 1 168 ? 11.451 -3.968 -41.307 1.00 66.88 168 ARG A N 1
ATOM 1374 C CA . ARG A 1 168 ? 11.006 -2.861 -42.181 1.00 66.88 168 ARG A CA 1
ATOM 1375 C C . ARG A 1 168 ? 11.860 -2.765 -43.439 1.00 66.88 168 ARG A C 1
ATOM 1377 O O . ARG A 1 168 ? 11.306 -2.686 -44.530 1.00 66.88 168 ARG A O 1
ATOM 1384 N N . LEU A 1 169 ? 13.181 -2.821 -43.289 1.00 62.75 169 LEU A N 1
ATOM 1385 C CA . LEU A 1 169 ? 14.122 -2.743 -44.412 1.00 62.75 169 LEU A CA 1
ATOM 1386 C C . LEU A 1 169 ? 13.983 -3.934 -45.380 1.00 62.75 169 LEU A C 1
ATOM 1388 O O . LEU A 1 169 ? 14.361 -3.825 -46.540 1.00 62.75 169 LEU A O 1
ATOM 1392 N N . GLU A 1 170 ? 13.387 -5.043 -44.932 1.00 68.25 170 GLU A N 1
ATOM 1393 C CA . GLU A 1 170 ? 13.094 -6.236 -45.740 1.00 68.25 170 GLU A CA 1
ATOM 1394 C C . GLU A 1 170 ? 11.752 -6.156 -46.512 1.00 68.25 170 GLU A C 1
ATOM 1396 O O . GLU A 1 170 ? 11.383 -7.108 -47.201 1.00 68.25 170 GLU A O 1
ATOM 1401 N N . GLY A 1 171 ? 11.004 -5.045 -46.415 1.00 61.91 171 GLY A N 1
ATOM 1402 C CA . GLY A 1 171 ? 9.882 -4.731 -47.317 1.00 61.91 171 GLY A CA 1
ATOM 1403 C C . GLY A 1 171 ? 8.496 -5.278 -46.939 1.00 61.91 171 GLY A C 1
ATOM 1404 O O . GLY A 1 171 ? 7.592 -5.273 -47.771 1.00 61.91 171 GLY A O 1
ATOM 1405 N N . LYS A 1 172 ? 8.268 -5.737 -45.699 1.00 60.53 172 LYS A N 1
ATOM 1406 C CA . LYS A 1 172 ? 6.961 -6.286 -45.258 1.00 60.53 172 LYS A CA 1
ATOM 1407 C C . LYS A 1 172 ? 6.169 -5.321 -44.362 1.00 60.53 172 LYS A C 1
ATOM 1409 O O . LYS A 1 172 ? 5.887 -5.643 -43.208 1.00 60.53 172 LYS A O 1
ATOM 1414 N N . ALA A 1 173 ? 5.794 -4.158 -44.905 1.00 58.53 173 ALA A N 1
ATOM 1415 C CA . ALA A 1 173 ? 5.105 -3.038 -44.228 1.00 58.53 173 ALA A CA 1
ATOM 1416 C C . ALA A 1 173 ? 4.033 -3.445 -43.194 1.00 58.53 173 ALA A C 1
ATOM 1418 O O . ALA A 1 173 ? 4.074 -3.036 -42.032 1.00 58.53 173 ALA A O 1
ATOM 1419 N N . GLN A 1 174 ? 3.095 -4.308 -43.588 1.00 61.22 174 GLN A N 1
ATOM 1420 C CA . GLN A 1 174 ? 1.955 -4.684 -42.744 1.00 61.22 174 GLN A CA 1
ATOM 1421 C C . GLN A 1 174 ? 2.317 -5.599 -41.558 1.00 61.22 174 GLN A C 1
ATOM 1423 O O . GLN A 1 174 ? 1.547 -5.681 -40.602 1.00 61.22 174 GLN A O 1
ATOM 1428 N N . LEU A 1 175 ? 3.472 -6.275 -41.586 1.00 64.31 175 LEU A N 1
ATOM 1429 C CA . LEU A 1 175 ? 3.859 -7.252 -40.560 1.00 64.31 175 LEU A CA 1
ATOM 1430 C C . LEU A 1 175 ? 4.639 -6.648 -39.382 1.00 64.31 175 LEU A C 1
ATOM 1432 O O . LEU A 1 175 ? 4.763 -7.319 -38.359 1.00 64.31 175 LEU A O 1
ATOM 1436 N N . TYR A 1 176 ? 5.157 -5.417 -39.491 1.00 71.06 176 TYR A N 1
ATOM 1437 C CA . TYR A 1 176 ? 5.963 -4.801 -38.423 1.00 71.06 176 TYR A CA 1
ATOM 1438 C C . TYR A 1 176 ? 5.333 -3.556 -37.781 1.00 71.06 176 TYR A C 1
ATOM 1440 O O . TYR A 1 176 ? 5.634 -3.290 -36.621 1.00 71.06 176 TYR A O 1
ATOM 1448 N N . LEU A 1 177 ? 4.444 -2.821 -38.467 1.00 73.44 177 LEU A N 1
ATOM 1449 C CA . LEU A 1 177 ? 3.890 -1.555 -37.952 1.00 73.44 177 LEU A CA 1
ATOM 1450 C C . LEU A 1 177 ? 3.063 -1.734 -36.669 1.00 73.44 177 LEU A C 1
ATOM 1452 O O . LEU A 1 177 ? 3.340 -1.079 -35.668 1.00 73.44 177 LEU A O 1
ATOM 1456 N N . LYS A 1 178 ? 2.093 -2.661 -36.659 1.00 80.81 178 LYS A N 1
ATOM 1457 C CA . LYS A 1 178 ? 1.245 -2.904 -35.474 1.00 80.81 178 LYS A CA 1
ATOM 1458 C C . LYS A 1 178 ? 2.049 -3.363 -34.241 1.00 80.81 178 LYS A C 1
ATOM 1460 O O . LYS A 1 178 ? 1.855 -2.777 -33.178 1.00 80.81 178 LYS A O 1
ATOM 1465 N N . PRO A 1 179 ? 2.958 -4.357 -34.343 1.00 83.94 179 PRO A N 1
ATOM 1466 C CA . PRO A 1 179 ? 3.827 -4.725 -33.223 1.00 83.94 179 PRO A CA 1
ATOM 1467 C C . PRO A 1 179 ? 4.711 -3.572 -32.730 1.00 83.94 179 PRO A C 1
ATOM 1469 O O . PRO A 1 179 ? 4.907 -3.421 -31.526 1.00 83.94 179 PRO A O 1
ATOM 1472 N N . LEU A 1 180 ? 5.218 -2.738 -33.643 1.00 83.06 180 LEU A N 1
ATOM 1473 C CA . LEU A 1 180 ? 6.067 -1.598 -33.303 1.00 83.06 180 LEU A CA 1
ATOM 1474 C C . LEU A 1 180 ? 5.288 -0.510 -32.542 1.00 83.06 180 LEU A C 1
ATOM 1476 O O . LEU A 1 180 ? 5.759 -0.011 -31.522 1.00 83.06 180 LEU A O 1
ATOM 1480 N N . GLU A 1 181 ? 4.064 -0.190 -32.973 1.00 83.75 181 GLU A N 1
ATOM 1481 C CA . GLU A 1 181 ? 3.169 0.718 -32.241 1.00 83.75 181 GLU A CA 1
ATOM 1482 C C . GLU A 1 181 ? 2.855 0.219 -30.826 1.00 83.75 181 GLU A C 1
ATOM 1484 O O . GLU A 1 181 ? 2.777 1.017 -29.888 1.00 83.75 181 GLU A O 1
ATOM 1489 N N . GLU A 1 182 ? 2.667 -1.092 -30.654 1.00 87.81 182 GLU A N 1
ATOM 1490 C CA . GLU A 1 182 ? 2.419 -1.681 -29.339 1.00 87.81 182 GLU A CA 1
ATOM 1491 C C . GLU A 1 182 ? 3.636 -1.543 -28.416 1.00 87.81 182 GLU A C 1
ATOM 1493 O O . GLU A 1 182 ? 3.471 -1.182 -27.248 1.00 87.81 182 GLU A O 1
ATOM 1498 N N . ILE A 1 183 ? 4.851 -1.754 -28.934 1.00 87.69 183 ILE A N 1
ATOM 1499 C CA . ILE A 1 183 ? 6.091 -1.521 -28.182 1.00 87.69 183 ILE A CA 1
ATOM 1500 C C . ILE A 1 183 ? 6.186 -0.057 -27.757 1.00 87.69 183 ILE A C 1
ATOM 1502 O O . ILE A 1 183 ? 6.417 0.209 -26.580 1.00 87.69 183 ILE A O 1
ATOM 1506 N N . TYR A 1 184 ? 5.927 0.896 -28.656 1.00 88.12 184 TYR A N 1
ATOM 1507 C CA . TYR A 1 184 ? 5.968 2.314 -28.295 1.00 88.12 184 TYR A CA 1
ATOM 1508 C C . TYR A 1 184 ? 4.945 2.686 -27.220 1.00 88.12 184 TYR A C 1
ATOM 1510 O O . TYR A 1 184 ? 5.294 3.393 -26.280 1.00 88.12 184 TYR A O 1
ATOM 1518 N N . LYS A 1 185 ? 3.716 2.157 -27.287 1.00 89.62 185 LYS A N 1
ATOM 1519 C CA . LYS A 1 185 ? 2.712 2.351 -26.223 1.00 89.62 185 LYS A CA 1
ATOM 1520 C C . LYS A 1 185 ? 3.170 1.777 -24.882 1.00 89.62 185 LYS A C 1
ATOM 1522 O O . LYS A 1 185 ? 2.851 2.332 -23.833 1.00 89.62 185 LYS A O 1
ATOM 1527 N N . ARG A 1 186 ? 3.887 0.649 -24.888 1.00 90.75 186 ARG A N 1
ATOM 1528 C CA . ARG A 1 186 ? 4.462 0.067 -23.665 1.00 90.75 186 ARG A CA 1
ATOM 1529 C C . ARG A 1 186 ? 5.605 0.927 -23.126 1.00 90.75 186 ARG A C 1
ATOM 1531 O O . ARG A 1 186 ? 5.620 1.191 -21.930 1.00 90.75 186 ARG A O 1
ATOM 1538 N N . LEU A 1 187 ? 6.509 1.393 -23.988 1.00 90.50 187 LEU A N 1
ATOM 1539 C CA . LEU A 1 187 ? 7.613 2.280 -23.610 1.00 90.50 187 LEU A CA 1
ATOM 1540 C C . LEU A 1 187 ? 7.107 3.607 -23.030 1.00 90.50 187 LEU A C 1
ATOM 1542 O O . LEU A 1 187 ? 7.645 4.067 -22.031 1.00 90.50 187 LEU A O 1
ATOM 1546 N N . GLU A 1 188 ? 6.041 4.178 -23.591 1.00 90.81 188 GLU A N 1
ATOM 1547 C CA . GLU A 1 188 ? 5.398 5.394 -23.078 1.00 90.81 188 GLU A CA 1
ATOM 1548 C C . GLU A 1 188 ? 4.838 5.186 -21.662 1.00 90.81 188 GLU A C 1
ATOM 1550 O O . GLU A 1 188 ? 5.193 5.918 -20.743 1.00 90.81 188 GLU A O 1
ATOM 1555 N N . LYS A 1 189 ? 4.091 4.097 -21.429 1.00 92.31 189 LYS A N 1
ATOM 1556 C CA . LYS A 1 189 ? 3.617 3.741 -20.078 1.00 92.31 189 LYS A CA 1
ATOM 1557 C C . LYS A 1 189 ? 4.755 3.511 -19.083 1.00 92.31 189 LYS A C 1
ATOM 1559 O O . LYS A 1 189 ? 4.629 3.857 -17.910 1.00 92.31 189 LYS A O 1
ATOM 1564 N N . ILE A 1 190 ? 5.846 2.885 -19.528 1.00 92.81 190 ILE A N 1
ATOM 1565 C CA . ILE A 1 190 ? 7.027 2.657 -18.689 1.00 92.81 190 ILE A CA 1
ATOM 1566 C C . ILE A 1 190 ? 7.702 3.987 -18.353 1.00 92.81 190 ILE A C 1
ATOM 1568 O O . ILE A 1 190 ? 8.054 4.202 -17.197 1.00 92.81 190 ILE A O 1
ATOM 1572 N N . LYS A 1 191 ? 7.849 4.889 -19.328 1.00 92.00 191 LYS A N 1
ATOM 1573 C CA . LYS A 1 191 ? 8.401 6.231 -19.123 1.00 92.00 191 LYS A CA 1
ATOM 1574 C C . LYS A 1 191 ? 7.604 7.008 -18.080 1.00 92.00 191 LYS A C 1
ATOM 1576 O O . LYS A 1 191 ? 8.217 7.571 -17.173 1.00 92.00 191 LYS A O 1
ATOM 1581 N N . ASP A 1 192 ? 6.279 7.034 -18.203 1.00 91.81 192 ASP A N 1
ATOM 1582 C CA . ASP A 1 192 ? 5.410 7.755 -17.268 1.00 91.81 192 ASP A CA 1
ATOM 1583 C C . ASP A 1 192 ? 5.579 7.208 -15.845 1.00 91.81 192 ASP A C 1
ATOM 1585 O O . ASP A 1 192 ? 5.854 7.963 -14.913 1.00 91.81 192 ASP A O 1
ATOM 1589 N N . PHE A 1 193 ? 5.546 5.879 -15.697 1.00 92.94 193 PHE A N 1
ATOM 1590 C CA . PHE A 1 193 ? 5.775 5.206 -14.417 1.00 92.94 193 PHE A CA 1
ATOM 1591 C C . PHE A 1 193 ? 7.164 5.499 -13.822 1.00 92.94 193 PHE A C 1
ATOM 1593 O O . PHE A 1 193 ? 7.291 5.744 -12.621 1.00 92.94 193 PHE A O 1
ATOM 1600 N N . LEU A 1 194 ? 8.218 5.470 -14.643 1.00 91.50 194 LEU A N 1
ATOM 1601 C CA . LEU A 1 194 ? 9.586 5.744 -14.200 1.00 91.50 194 LEU A CA 1
ATOM 1602 C C . LEU A 1 194 ? 9.780 7.213 -13.813 1.00 91.50 194 LEU A C 1
ATOM 1604 O O . LEU A 1 194 ? 10.505 7.488 -12.863 1.00 91.50 194 LEU A O 1
ATOM 1608 N N . THR A 1 195 ? 9.117 8.140 -14.502 1.00 90.25 195 THR A N 1
ATOM 1609 C CA . THR A 1 195 ? 9.180 9.577 -14.202 1.00 90.25 195 THR A CA 1
ATOM 1610 C C . THR A 1 195 ? 8.462 9.895 -12.891 1.00 90.25 195 THR A C 1
ATOM 1612 O O . THR A 1 195 ? 9.016 10.604 -12.056 1.00 90.25 195 THR A O 1
ATOM 1615 N N . GLU A 1 196 ? 7.281 9.311 -12.660 1.00 90.81 196 GLU A N 1
ATOM 1616 C CA . GLU A 1 196 ? 6.591 9.396 -11.365 1.00 90.81 196 GLU A CA 1
ATOM 1617 C C . GLU A 1 196 ? 7.471 8.829 -10.239 1.00 90.81 196 GLU A C 1
ATOM 1619 O O . GLU A 1 196 ? 7.694 9.480 -9.216 1.00 90.81 196 GLU A O 1
ATOM 1624 N N . SER A 1 197 ? 8.053 7.647 -10.465 1.00 89.06 197 SER A N 1
ATOM 1625 C CA . SER A 1 197 ? 8.943 6.994 -9.499 1.00 89.06 197 SER A CA 1
ATOM 1626 C C . SER A 1 197 ? 10.202 7.816 -9.204 1.00 89.06 197 SER A C 1
ATOM 1628 O O . SER A 1 197 ? 10.681 7.816 -8.073 1.00 89.06 197 SER A O 1
ATOM 1630 N N . LEU A 1 198 ? 10.739 8.531 -10.197 1.00 86.56 198 LEU A N 1
ATOM 1631 C CA . LEU A 1 198 ? 11.903 9.403 -10.038 1.00 86.56 198 LEU A CA 1
ATOM 1632 C C . LEU A 1 198 ? 11.602 10.522 -9.036 1.00 86.56 198 LEU A C 1
ATOM 1634 O O . LEU A 1 198 ? 12.369 10.713 -8.094 1.00 86.56 198 LEU A O 1
ATOM 1638 N N . THR A 1 199 ? 10.455 11.193 -9.174 1.00 87.75 199 THR A N 1
ATOM 1639 C CA . THR A 1 199 ? 10.028 12.248 -8.240 1.00 87.75 199 THR A CA 1
ATOM 1640 C C . THR A 1 199 ? 9.825 11.712 -6.818 1.00 87.75 199 THR A C 1
ATOM 1642 O O . THR A 1 199 ? 10.222 12.357 -5.842 1.00 87.75 199 THR A O 1
ATOM 1645 N N . GLU A 1 200 ? 9.241 10.518 -6.676 1.00 86.44 200 GLU A N 1
ATOM 1646 C CA . GLU A 1 200 ? 9.057 9.872 -5.369 1.00 86.44 200 GLU A CA 1
ATOM 1647 C C . GLU A 1 200 ? 10.401 9.546 -4.701 1.00 86.44 200 GLU A C 1
ATOM 1649 O O . GLU A 1 200 ? 10.619 9.886 -3.535 1.00 86.44 200 GLU A O 1
ATOM 1654 N N . VAL A 1 201 ? 11.325 8.930 -5.444 1.00 87.00 201 VAL A N 1
ATOM 1655 C CA . VAL A 1 201 ? 12.659 8.571 -4.946 1.00 87.00 201 VAL A CA 1
ATOM 1656 C C . VAL A 1 201 ? 13.461 9.815 -4.563 1.00 87.00 201 VAL A C 1
ATOM 1658 O O . VAL A 1 201 ? 14.093 9.834 -3.506 1.00 87.00 201 VAL A O 1
ATOM 1661 N N . GLU A 1 202 ? 13.404 10.870 -5.374 1.00 87.75 202 GLU A N 1
ATOM 1662 C CA . GLU A 1 202 ? 14.087 12.136 -5.103 1.00 87.75 202 GLU A CA 1
ATOM 1663 C C . GLU A 1 202 ? 13.559 12.802 -3.823 1.00 87.75 202 GLU A C 1
ATOM 1665 O O . GLU A 1 202 ? 14.338 13.257 -2.986 1.00 87.75 202 GLU A O 1
ATOM 1670 N N . THR A 1 203 ? 12.243 12.755 -3.594 1.00 88.56 203 THR A N 1
ATOM 1671 C CA . THR A 1 203 ? 11.625 13.262 -2.358 1.00 88.56 203 THR A CA 1
ATOM 1672 C C . THR A 1 203 ? 12.126 12.508 -1.120 1.00 88.56 203 THR A C 1
ATOM 1674 O O . THR A 1 203 ? 12.485 13.125 -0.114 1.00 88.56 203 THR A O 1
ATOM 1677 N N . VAL A 1 204 ? 12.197 11.173 -1.186 1.00 86.69 204 VAL A N 1
ATOM 1678 C CA . VAL A 1 204 ? 12.705 10.339 -0.081 1.00 86.69 204 VAL A CA 1
ATOM 1679 C C . VAL A 1 204 ? 14.192 10.591 0.165 1.00 86.69 204 VAL A C 1
ATOM 1681 O O . VAL A 1 204 ? 14.618 10.697 1.317 1.00 86.69 204 VAL A O 1
ATOM 1684 N N . LYS A 1 205 ? 14.983 10.718 -0.904 1.00 90.06 205 LYS A N 1
ATOM 1685 C CA . LYS A 1 205 ? 16.408 11.038 -0.813 1.00 90.06 205 LYS A CA 1
ATOM 1686 C C . LYS A 1 205 ? 16.624 12.389 -0.120 1.00 90.06 205 LYS A C 1
ATOM 1688 O O . LYS A 1 205 ? 17.396 12.448 0.834 1.00 90.06 205 LYS A O 1
ATOM 1693 N N . ASN A 1 206 ? 15.902 13.434 -0.524 1.00 90.31 206 ASN A N 1
ATOM 1694 C CA . ASN A 1 206 ? 16.014 14.769 0.074 1.00 90.31 206 ASN A CA 1
ATOM 1695 C C . ASN A 1 206 ? 15.683 14.750 1.577 1.00 90.31 206 ASN A C 1
ATOM 1697 O O . ASN A 1 206 ? 16.405 15.334 2.385 1.00 90.31 206 ASN A O 1
ATOM 1701 N N . ALA A 1 207 ? 14.652 14.002 1.985 1.00 89.88 207 ALA A N 1
ATOM 1702 C CA . ALA A 1 207 ? 14.314 13.834 3.400 1.00 89.88 207 ALA A CA 1
ATOM 1703 C C . ALA A 1 207 ? 15.432 13.137 4.205 1.00 89.88 207 ALA A C 1
ATOM 1705 O O . ALA A 1 207 ? 15.704 13.505 5.351 1.00 89.88 207 ALA A O 1
ATOM 1706 N N . LEU A 1 208 ? 16.110 12.150 3.610 1.00 89.12 208 LEU A N 1
ATOM 1707 C CA . LEU A 1 208 ? 17.263 11.484 4.223 1.00 89.12 208 LEU A CA 1
ATOM 1708 C C . LEU A 1 208 ? 18.483 12.407 4.323 1.00 89.12 208 LEU A C 1
ATOM 1710 O O . LEU A 1 208 ? 19.191 12.369 5.328 1.00 89.12 208 LEU A O 1
ATOM 1714 N N . GLU A 1 209 ? 18.727 13.259 3.330 1.00 90.31 209 GLU A N 1
ATOM 1715 C CA . GLU A 1 209 ? 19.798 14.261 3.385 1.00 90.31 209 GLU A CA 1
ATOM 1716 C C . GLU A 1 209 ? 19.548 15.303 4.487 1.00 90.31 209 GLU A C 1
ATOM 1718 O O . GLU A 1 209 ? 20.467 15.658 5.233 1.00 90.31 209 GLU A O 1
ATOM 1723 N N . GLU A 1 210 ? 18.296 15.727 4.682 1.00 91.81 210 GLU A N 1
ATOM 1724 C CA . GLU A 1 210 ? 17.915 16.571 5.818 1.00 91.81 210 GLU A CA 1
ATOM 1725 C C . GLU A 1 210 ? 18.114 15.864 7.170 1.00 91.81 210 GLU A C 1
ATOM 1727 O O . GLU A 1 210 ? 18.611 16.475 8.126 1.00 91.81 210 GLU A O 1
ATOM 1732 N N . GLU A 1 211 ? 17.743 14.579 7.279 1.00 90.81 211 GLU A N 1
ATOM 1733 C CA . GLU A 1 211 ? 18.002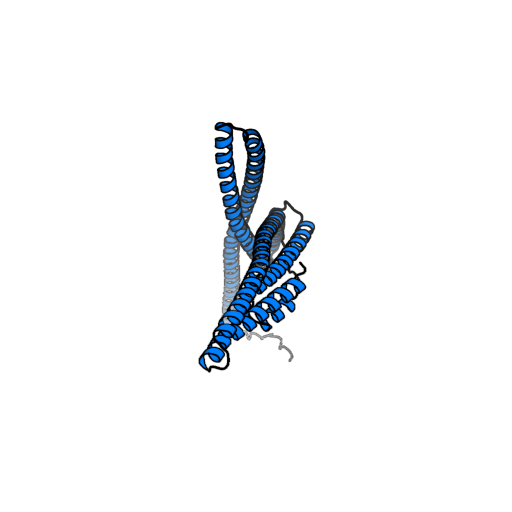 13.760 8.474 1.00 90.81 211 GLU A CA 1
ATOM 1734 C C . GLU A 1 211 ? 19.508 13.678 8.753 1.00 90.81 211 GLU A C 1
ATOM 1736 O O . GLU A 1 211 ? 19.939 13.916 9.886 1.00 90.81 211 GLU A O 1
ATOM 1741 N N . ALA A 1 212 ? 20.319 13.422 7.725 1.00 89.19 212 ALA A N 1
ATOM 1742 C CA . ALA A 1 212 ? 21.772 13.404 7.832 1.00 89.19 212 ALA A CA 1
ATOM 1743 C C . ALA A 1 212 ? 22.312 14.744 8.354 1.00 89.19 212 ALA A C 1
ATOM 1745 O O . ALA A 1 212 ? 23.118 14.756 9.286 1.00 89.19 212 ALA A O 1
ATOM 1746 N N . GLY A 1 213 ? 21.818 15.874 7.835 1.00 88.81 213 GLY A N 1
ATOM 1747 C CA . GLY A 1 213 ? 22.173 17.210 8.319 1.00 88.81 213 GLY A CA 1
ATOM 1748 C C . GLY A 1 213 ? 21.871 17.404 9.810 1.00 88.81 213 GLY A C 1
ATOM 1749 O O . GLY A 1 213 ? 22.733 17.855 10.572 1.00 88.81 213 GLY A O 1
ATOM 1750 N N . LYS A 1 214 ? 20.681 16.987 10.265 1.00 90.81 214 LYS A N 1
ATOM 1751 C CA . LYS A 1 214 ? 20.284 17.036 11.687 1.00 90.81 214 LYS A CA 1
ATOM 1752 C C . LYS A 1 214 ? 21.175 16.149 12.561 1.00 90.81 214 LYS A C 1
ATOM 1754 O O . LYS A 1 214 ? 21.574 16.562 13.651 1.00 90.81 214 LYS A O 1
ATOM 1759 N N . LEU A 1 215 ? 21.512 14.947 12.095 1.00 89.38 215 LEU A N 1
ATOM 1760 C CA . LEU A 1 215 ? 22.394 14.020 12.810 1.00 89.38 215 LEU A CA 1
ATOM 1761 C C . LEU A 1 215 ? 23.818 14.568 12.925 1.00 89.38 215 LEU A C 1
ATOM 1763 O O . LEU A 1 215 ? 24.409 14.484 13.998 1.00 89.38 215 LEU A O 1
ATOM 1767 N N . VAL A 1 216 ? 24.349 15.198 11.874 1.00 89.12 216 VAL A N 1
ATOM 1768 C CA . VAL A 1 216 ? 25.661 15.865 11.915 1.00 89.12 216 VAL A CA 1
ATOM 1769 C C . VAL A 1 216 ? 25.686 16.969 12.972 1.00 89.12 216 VAL A C 1
ATOM 1771 O O . VAL A 1 216 ? 26.656 17.066 13.725 1.00 89.12 216 VAL A O 1
ATOM 1774 N N . ILE A 1 217 ? 24.623 17.775 13.076 1.00 86.81 217 ILE A N 1
ATOM 1775 C CA . ILE A 1 217 ? 24.506 18.803 14.123 1.00 86.81 217 ILE A CA 1
ATOM 1776 C C . ILE A 1 217 ? 24.508 18.152 15.511 1.00 86.81 217 ILE A C 1
ATOM 1778 O O . ILE A 1 217 ? 25.295 18.560 16.363 1.00 86.81 217 ILE A O 1
ATOM 1782 N N . LYS A 1 218 ? 23.701 17.102 15.727 1.00 85.69 218 LYS A N 1
ATOM 1783 C CA . LYS A 1 218 ? 23.663 16.365 17.004 1.00 85.69 218 LYS A CA 1
ATOM 1784 C C . LYS A 1 218 ? 25.027 15.791 17.391 1.00 85.69 218 LYS A C 1
ATOM 1786 O O . LYS A 1 218 ? 25.427 15.909 18.543 1.00 85.69 218 LYS A O 1
ATOM 1791 N N . ILE A 1 219 ? 25.759 15.221 16.434 1.00 88.38 219 ILE A N 1
ATOM 1792 C CA . ILE A 1 219 ? 27.110 14.692 16.665 1.00 88.38 219 ILE A CA 1
ATOM 1793 C C . ILE A 1 219 ? 28.072 15.821 17.055 1.00 88.38 219 ILE A C 1
ATOM 1795 O O . ILE A 1 219 ? 28.860 15.658 17.980 1.00 88.38 219 ILE A O 1
ATOM 1799 N N . ARG A 1 220 ? 27.994 16.983 16.390 1.00 86.25 220 ARG A N 1
ATOM 1800 C CA . ARG A 1 220 ? 28.843 18.147 16.702 1.00 86.25 220 ARG A CA 1
ATOM 1801 C C . ARG A 1 220 ? 28.543 18.772 18.062 1.00 86.25 220 ARG A C 1
ATOM 1803 O O . ARG A 1 220 ? 29.459 19.296 18.685 1.00 86.25 220 ARG A O 1
ATOM 1810 N N . MET A 1 221 ? 27.286 18.747 18.503 1.00 86.44 221 MET A N 1
ATOM 1811 C CA . MET A 1 221 ? 26.888 19.267 19.815 1.00 86.44 221 MET A CA 1
ATOM 1812 C C . MET A 1 221 ? 27.373 18.388 20.977 1.00 86.44 221 MET A C 1
ATOM 1814 O O . MET A 1 221 ? 27.454 18.878 22.102 1.00 86.44 221 MET A O 1
ATOM 1818 N N . GLY A 1 222 ? 27.736 17.130 20.703 1.00 75.88 222 GLY A N 1
ATOM 1819 C CA . GLY A 1 222 ? 28.169 16.163 21.709 1.00 75.88 222 GLY A CA 1
ATOM 1820 C C . GLY A 1 222 ? 27.034 15.725 22.641 1.00 75.88 222 GLY A C 1
ATOM 1821 O O . GLY A 1 222 ? 25.961 16.326 22.694 1.00 75.88 222 GLY A O 1
ATOM 1822 N N . GLY A 1 223 ? 27.252 14.637 23.379 1.00 83.00 223 GLY A N 1
ATOM 1823 C CA . GLY A 1 223 ? 26.306 14.157 24.387 1.00 83.00 223 GLY A CA 1
ATOM 1824 C C . GLY A 1 223 ? 26.202 12.634 24.466 1.00 83.00 223 GLY A C 1
ATOM 1825 O O . GLY A 1 223 ? 26.856 11.918 23.708 1.00 83.00 223 GLY A O 1
ATOM 1826 N N . PRO A 1 224 ? 25.356 12.116 25.372 1.00 75.00 224 PRO A N 1
ATOM 1827 C CA . PRO A 1 224 ? 25.221 10.678 25.610 1.00 75.00 224 PRO A CA 1
ATOM 1828 C C . PRO A 1 224 ? 24.695 9.889 24.396 1.00 75.00 224 PRO A C 1
ATOM 1830 O O . PRO A 1 224 ? 24.895 8.680 24.325 1.00 75.00 224 PRO A O 1
ATOM 1833 N N . GLU A 1 225 ? 24.073 10.554 23.416 1.00 81.94 225 GLU A N 1
ATOM 1834 C CA . GLU A 1 225 ? 23.527 9.926 22.201 1.00 81.94 225 GLU A CA 1
ATOM 1835 C C . GLU A 1 225 ? 24.467 9.980 20.979 1.00 81.94 225 GLU A C 1
ATOM 1837 O O . GLU A 1 225 ? 24.100 9.514 19.899 1.00 81.94 225 GLU A O 1
ATOM 1842 N N . GLU A 1 226 ? 25.685 10.518 21.111 1.00 85.12 226 GLU A N 1
ATOM 1843 C CA . GLU A 1 226 ? 26.587 10.768 19.974 1.00 85.12 226 GLU A CA 1
ATOM 1844 C C . GLU A 1 226 ? 26.901 9.500 19.163 1.00 85.12 226 GLU A C 1
ATOM 1846 O O . GLU A 1 226 ? 26.855 9.512 17.931 1.00 85.12 226 GLU A O 1
ATOM 1851 N N . GLN A 1 227 ? 27.182 8.383 19.839 1.00 86.25 227 GLN A N 1
ATOM 1852 C CA . GLN A 1 227 ? 27.518 7.127 19.166 1.00 86.25 227 GLN A CA 1
ATOM 1853 C C . GLN A 1 227 ? 26.322 6.546 18.396 1.00 86.25 227 GLN A C 1
ATOM 1855 O O . GLN A 1 227 ? 26.487 6.024 17.293 1.00 86.25 227 GLN A O 1
ATOM 1860 N N . SER A 1 228 ? 25.114 6.684 18.948 1.00 87.31 228 SER A N 1
ATOM 1861 C CA . SER A 1 228 ? 23.872 6.291 18.276 1.00 87.31 228 SER A CA 1
ATOM 1862 C C . SER A 1 228 ? 23.638 7.145 17.025 1.00 87.31 228 SER A C 1
ATOM 1864 O O . SER A 1 228 ? 23.391 6.616 15.940 1.00 87.31 228 SER A O 1
ATOM 1866 N N . ALA A 1 229 ? 23.833 8.463 17.139 1.00 85.81 229 ALA A N 1
ATOM 1867 C CA . ALA A 1 229 ? 23.714 9.386 16.017 1.00 85.81 229 ALA A CA 1
ATOM 1868 C C . ALA A 1 229 ? 24.739 9.100 14.902 1.00 85.81 229 ALA A C 1
ATOM 1870 O O . ALA A 1 229 ? 24.382 9.164 13.727 1.00 85.81 229 ALA A O 1
ATOM 1871 N N . LYS A 1 230 ? 25.984 8.726 15.241 1.00 88.75 230 LYS A N 1
ATOM 1872 C CA . LYS A 1 230 ? 27.012 8.312 14.262 1.00 88.75 230 LYS A CA 1
ATOM 1873 C C . LYS A 1 230 ? 26.615 7.054 13.498 1.00 88.75 230 LYS A C 1
ATOM 1875 O O . LYS A 1 230 ? 26.727 7.028 12.273 1.00 88.75 230 LYS A O 1
ATOM 1880 N N . ASN A 1 231 ? 26.141 6.028 14.204 1.00 90.62 231 ASN A N 1
ATOM 1881 C CA . ASN A 1 231 ? 25.690 4.789 13.571 1.00 90.62 231 ASN A CA 1
ATOM 1882 C C . ASN A 1 231 ? 24.520 5.061 12.620 1.00 90.62 231 ASN A C 1
ATOM 1884 O O . ASN A 1 231 ? 24.557 4.651 11.461 1.00 90.62 231 ASN A O 1
ATOM 1888 N N . ARG A 1 232 ? 23.532 5.840 13.078 1.00 89.50 232 ARG A N 1
ATOM 1889 C CA . ARG A 1 232 ? 22.386 6.223 12.255 1.00 89.50 232 ARG A CA 1
ATOM 1890 C C . ARG A 1 232 ? 22.796 7.035 11.027 1.00 89.50 232 ARG A C 1
ATOM 1892 O O . ARG A 1 232 ? 22.306 6.775 9.934 1.00 89.50 232 ARG A O 1
ATOM 1899 N N . LEU A 1 233 ? 23.724 7.979 11.181 1.00 90.50 233 LEU A N 1
ATOM 1900 C CA . LEU A 1 233 ? 24.234 8.778 10.069 1.00 90.50 233 LEU A CA 1
ATOM 1901 C C . LEU A 1 233 ? 24.888 7.899 8.992 1.00 90.50 233 LEU A C 1
ATOM 1903 O O . LEU A 1 233 ? 24.661 8.128 7.807 1.00 90.50 233 LEU A O 1
ATOM 1907 N N . MET A 1 234 ? 25.660 6.877 9.379 1.00 91.94 234 MET A N 1
ATOM 1908 C CA . MET A 1 234 ? 26.250 5.940 8.414 1.00 91.94 234 MET A CA 1
ATOM 1909 C C . MET A 1 234 ? 25.187 5.157 7.633 1.00 91.94 234 MET A C 1
ATOM 1911 O O . MET A 1 234 ? 25.322 5.003 6.418 1.00 91.94 234 MET A O 1
ATOM 1915 N N . GLU A 1 235 ? 24.121 4.697 8.294 1.00 91.56 235 GLU A N 1
ATOM 1916 C CA . GLU A 1 235 ? 22.997 4.035 7.616 1.00 91.56 235 GLU A CA 1
ATOM 1917 C C . GLU A 1 235 ? 22.305 4.966 6.618 1.00 91.56 235 GLU A C 1
ATOM 1919 O O . GLU A 1 235 ? 22.018 4.562 5.490 1.00 91.56 235 GLU A O 1
ATOM 1924 N N . VAL A 1 236 ? 22.057 6.215 7.020 1.00 88.50 236 VAL A N 1
ATOM 1925 C CA . VAL A 1 236 ? 21.417 7.227 6.172 1.00 88.50 236 VAL A CA 1
ATOM 1926 C C . VAL A 1 236 ? 22.280 7.524 4.944 1.00 88.50 236 VAL A C 1
ATOM 1928 O O . VAL A 1 236 ? 21.775 7.458 3.828 1.00 88.50 236 VAL A O 1
ATOM 1931 N N . ILE A 1 237 ? 23.588 7.750 5.114 1.00 89.44 237 ILE A N 1
ATOM 1932 C CA . ILE A 1 237 ? 24.518 7.990 3.995 1.00 89.44 237 ILE A CA 1
ATOM 1933 C C . ILE A 1 237 ? 24.528 6.809 3.020 1.00 89.44 237 ILE A C 1
ATOM 1935 O O . ILE A 1 237 ? 24.553 7.012 1.806 1.00 89.44 237 ILE A O 1
ATOM 1939 N N . LYS A 1 238 ? 24.509 5.571 3.531 1.00 93.12 238 LYS A N 1
ATOM 1940 C CA . LYS A 1 238 ? 24.450 4.380 2.679 1.00 93.12 238 LYS A CA 1
ATOM 1941 C C . LYS A 1 238 ? 23.175 4.373 1.829 1.00 93.12 238 LYS A C 1
ATOM 1943 O O . LYS A 1 238 ? 23.265 4.181 0.623 1.00 93.12 238 LYS A O 1
ATOM 1948 N N . LYS A 1 239 ? 22.017 4.650 2.437 1.00 88.88 239 LYS A N 1
ATOM 1949 C CA . LYS A 1 239 ? 20.732 4.724 1.723 1.00 88.88 239 LYS A CA 1
ATOM 1950 C C . LYS A 1 239 ? 20.697 5.841 0.682 1.00 88.88 239 LYS A C 1
ATOM 1952 O O . LYS A 1 239 ? 20.191 5.618 -0.408 1.00 88.88 239 LYS A O 1
ATOM 1957 N N . VAL A 1 240 ? 21.246 7.019 0.989 1.00 89.19 240 VAL A N 1
ATOM 1958 C CA . VAL A 1 240 ? 21.324 8.133 0.025 1.00 89.19 240 VAL A CA 1
ATOM 1959 C C . VAL A 1 240 ? 22.109 7.715 -1.221 1.00 89.19 240 VAL A C 1
ATOM 1961 O O . VAL A 1 240 ? 21.626 7.923 -2.328 1.00 89.19 240 VAL A O 1
ATOM 1964 N N . LYS A 1 241 ? 23.251 7.032 -1.056 1.00 90.69 241 LYS A N 1
ATOM 1965 C CA . LYS A 1 241 ? 24.029 6.508 -2.193 1.00 90.69 241 LYS A CA 1
ATOM 1966 C C . LYS A 1 241 ? 23.260 5.481 -3.023 1.00 90.69 241 LYS A C 1
ATOM 1968 O O . LYS A 1 241 ? 23.305 5.535 -4.245 1.00 90.69 241 LYS A O 1
ATOM 1973 N N . GLU A 1 242 ? 22.542 4.566 -2.369 1.00 89.25 242 GLU A N 1
ATOM 1974 C CA . GLU A 1 242 ? 21.685 3.596 -3.065 1.00 89.25 242 GLU A CA 1
ATOM 1975 C C . GLU A 1 242 ? 20.597 4.306 -3.894 1.00 89.25 242 GLU A C 1
ATOM 1977 O O . GLU A 1 242 ? 20.309 3.896 -5.019 1.00 89.25 242 GLU A O 1
ATOM 1982 N N . TYR A 1 243 ? 20.025 5.400 -3.377 1.00 88.69 243 TYR A N 1
ATOM 1983 C CA . TYR A 1 243 ? 19.060 6.212 -4.119 1.00 88.69 243 TYR A CA 1
ATOM 1984 C C . TYR A 1 243 ? 19.691 7.011 -5.262 1.00 88.69 243 TYR A C 1
ATOM 1986 O O . TYR A 1 243 ? 19.074 7.105 -6.318 1.00 88.69 243 TYR A O 1
ATOM 1994 N N . ASP A 1 244 ? 20.908 7.535 -5.106 1.00 87.69 244 ASP A N 1
ATOM 1995 C CA . ASP A 1 244 ? 21.638 8.203 -6.194 1.00 87.69 244 ASP A CA 1
ATOM 1996 C C . ASP A 1 244 ? 21.891 7.265 -7.377 1.00 87.69 244 ASP A C 1
ATOM 1998 O O . ASP A 1 244 ? 21.652 7.625 -8.531 1.00 87.69 244 ASP A O 1
ATOM 2002 N N . GLU A 1 245 ? 22.339 6.040 -7.094 1.00 90.31 245 GLU A N 1
ATOM 2003 C CA . GLU A 1 245 ? 22.553 5.018 -8.119 1.00 90.31 245 GLU A CA 1
ATOM 2004 C C . GLU A 1 245 ? 21.243 4.654 -8.828 1.00 90.31 245 GLU A C 1
ATOM 2006 O O . GLU A 1 245 ? 21.209 4.550 -10.057 1.00 90.31 245 GLU A O 1
ATOM 2011 N N . LEU A 1 246 ? 20.152 4.507 -8.069 1.00 89.19 246 LEU A N 1
ATOM 2012 C CA . LEU A 1 246 ? 18.831 4.222 -8.621 1.00 89.19 246 LEU A CA 1
ATOM 2013 C C . LEU A 1 246 ? 18.325 5.368 -9.509 1.00 89.19 246 LEU A C 1
ATOM 2015 O O . LEU A 1 246 ? 17.904 5.118 -10.638 1.00 89.19 246 LEU A O 1
ATOM 2019 N N . LEU A 1 247 ? 18.410 6.618 -9.041 1.00 89.62 247 LEU A N 1
ATOM 2020 C CA . LEU A 1 247 ? 18.015 7.804 -9.806 1.00 89.62 247 LEU A CA 1
ATOM 2021 C C . LEU A 1 247 ? 18.801 7.901 -11.115 1.00 89.62 247 LEU A C 1
ATOM 2023 O O . LEU A 1 247 ? 18.204 8.102 -12.169 1.00 89.62 247 LEU A O 1
ATOM 2027 N N . ALA A 1 248 ? 20.118 7.678 -11.082 1.00 90.00 248 ALA A N 1
ATOM 2028 C CA . ALA A 1 248 ? 20.947 7.700 -12.284 1.00 90.00 248 ALA A CA 1
ATOM 2029 C C . ALA A 1 248 ? 20.518 6.637 -13.313 1.00 90.00 248 ALA A C 1
ATOM 2031 O O . ALA A 1 248 ? 20.441 6.929 -14.511 1.00 90.00 248 ALA A O 1
ATOM 2032 N N . LYS A 1 249 ? 20.202 5.413 -12.866 1.00 91.81 249 LYS A N 1
ATOM 2033 C CA . LYS A 1 249 ? 19.704 4.346 -13.751 1.00 91.81 249 LYS A CA 1
ATOM 2034 C C . LYS A 1 249 ? 18.332 4.675 -14.338 1.00 91.81 249 LYS A C 1
ATOM 2036 O O . LYS A 1 249 ? 18.134 4.480 -15.540 1.00 91.81 249 LYS A O 1
ATOM 2041 N N . ILE A 1 250 ? 17.405 5.175 -13.518 1.00 90.12 250 ILE A N 1
ATOM 2042 C CA . ILE A 1 250 ? 16.065 5.574 -13.967 1.00 90.12 250 ILE A CA 1
ATOM 2043 C C . ILE A 1 250 ? 16.178 6.692 -15.007 1.00 90.12 250 ILE A C 1
ATOM 2045 O O . ILE A 1 250 ? 15.652 6.535 -16.107 1.00 90.12 250 ILE A O 1
ATOM 2049 N N . SER A 1 251 ? 16.924 7.763 -14.715 1.00 90.06 251 SER A N 1
ATOM 2050 C CA . SER A 1 251 ? 17.125 8.893 -15.631 1.00 90.06 251 SER A CA 1
ATOM 2051 C C . SER A 1 251 ? 17.702 8.448 -16.970 1.00 90.06 251 SER A C 1
ATOM 2053 O O . SER A 1 251 ? 17.134 8.756 -18.015 1.00 90.06 251 SER A O 1
ATOM 2055 N N . LYS A 1 252 ? 18.767 7.636 -16.954 1.00 92.62 252 LYS A N 1
ATOM 2056 C CA . LYS A 1 252 ? 19.377 7.100 -18.179 1.00 92.62 252 LYS A CA 1
ATOM 2057 C C . LYS A 1 252 ? 18.390 6.266 -19.002 1.00 92.62 252 LYS A C 1
ATOM 2059 O O . LYS A 1 252 ? 18.381 6.335 -20.228 1.00 92.62 252 LYS A O 1
ATOM 2064 N N . THR A 1 253 ? 17.555 5.473 -18.334 1.00 90.56 253 THR A N 1
ATOM 2065 C CA . THR A 1 253 ? 16.543 4.639 -18.998 1.00 90.56 253 THR A CA 1
ATOM 2066 C C . THR A 1 253 ? 15.441 5.499 -19.618 1.00 90.56 253 THR A C 1
ATOM 2068 O O . THR A 1 253 ? 15.046 5.264 -20.757 1.00 90.56 253 THR A O 1
ATOM 2071 N N . VAL A 1 254 ? 14.974 6.530 -18.908 1.00 90.75 254 VAL A N 1
ATOM 2072 C CA . VAL A 1 254 ? 13.987 7.496 -19.416 1.00 90.75 254 VAL A CA 1
ATOM 2073 C C . VAL A 1 254 ? 14.536 8.274 -20.616 1.00 90.75 254 VAL A C 1
ATOM 2075 O O . VAL A 1 254 ? 13.814 8.463 -21.594 1.00 90.75 254 VAL A O 1
ATOM 2078 N N . GLU A 1 255 ? 15.802 8.695 -20.582 1.00 90.12 255 GLU A N 1
ATOM 2079 C CA . GLU A 1 255 ? 16.474 9.349 -21.712 1.00 90.12 255 GLU A CA 1
ATOM 2080 C C . GLU A 1 255 ? 16.520 8.452 -22.955 1.00 90.12 255 GLU A C 1
ATOM 2082 O O . GLU A 1 255 ? 16.153 8.900 -24.044 1.00 90.12 255 GLU A O 1
ATOM 2087 N N . GLU A 1 256 ? 16.897 7.179 -22.802 1.00 90.69 256 GLU A N 1
ATOM 2088 C CA . GLU A 1 256 ? 16.908 6.229 -23.921 1.00 90.69 256 GLU A CA 1
ATOM 2089 C C . GLU A 1 256 ? 15.491 5.998 -24.469 1.00 90.69 256 GLU A C 1
ATOM 2091 O O . GLU A 1 256 ? 15.291 6.022 -25.683 1.00 90.69 256 GLU A O 1
ATOM 2096 N N . ILE A 1 257 ? 14.476 5.869 -23.605 1.00 89.69 257 ILE A N 1
ATOM 2097 C CA . ILE A 1 257 ? 13.077 5.763 -24.049 1.00 89.69 257 ILE A CA 1
ATOM 2098 C C . ILE A 1 257 ? 12.648 7.016 -24.827 1.00 89.69 257 ILE A C 1
ATOM 2100 O O . ILE A 1 257 ? 12.046 6.898 -25.894 1.00 89.69 257 ILE A O 1
ATOM 2104 N N . ASN A 1 258 ? 12.969 8.214 -24.331 1.00 88.25 258 ASN A N 1
ATOM 2105 C CA . ASN A 1 258 ? 12.638 9.473 -25.002 1.00 88.25 258 ASN A CA 1
ATOM 2106 C C . ASN A 1 258 ? 13.277 9.568 -26.387 1.00 88.25 258 ASN A C 1
ATOM 2108 O O . ASN A 1 258 ? 12.607 9.961 -27.340 1.00 88.25 258 ASN A O 1
ATOM 2112 N N . LYS A 1 259 ? 14.545 9.168 -26.515 1.00 88.94 259 LYS A N 1
ATOM 2113 C CA . LYS A 1 259 ? 15.239 9.128 -27.805 1.00 88.94 259 LYS A CA 1
ATOM 2114 C C . LYS A 1 259 ? 14.493 8.242 -28.807 1.00 88.94 259 LYS A C 1
ATOM 2116 O O . LYS A 1 259 ? 14.233 8.663 -29.931 1.00 88.94 259 LYS A O 1
ATOM 2121 N N . ARG A 1 260 ? 14.083 7.046 -28.382 1.00 83.19 260 ARG A N 1
ATOM 2122 C CA . ARG A 1 260 ? 13.377 6.069 -29.228 1.00 83.19 260 ARG A CA 1
ATOM 2123 C C . ARG A 1 260 ? 11.963 6.513 -29.592 1.00 83.19 260 ARG A C 1
ATOM 2125 O O . ARG A 1 260 ? 11.525 6.314 -30.722 1.00 83.19 260 ARG A O 1
ATOM 2132 N N . LEU A 1 261 ? 11.255 7.156 -28.665 1.00 84.88 261 LEU A N 1
ATOM 2133 C CA . LEU A 1 261 ? 9.952 7.762 -28.945 1.00 84.88 261 LEU A CA 1
ATOM 2134 C C . LEU A 1 261 ? 10.067 8.969 -29.891 1.00 84.88 261 LEU A C 1
ATOM 2136 O O . LEU A 1 261 ? 9.184 9.152 -30.719 1.00 84.88 261 LEU A O 1
ATOM 2140 N N . GLY A 1 262 ? 11.158 9.738 -29.847 1.00 76.62 262 GLY A N 1
ATOM 2141 C CA . GLY A 1 262 ? 11.437 10.768 -30.855 1.00 76.62 262 GLY A CA 1
ATOM 2142 C C . GLY A 1 262 ? 11.668 10.179 -32.254 1.00 76.62 262 GLY A C 1
ATOM 2143 O O . GLY A 1 262 ? 11.180 10.709 -33.247 1.00 76.62 262 GLY A O 1
ATOM 2144 N N . GLU A 1 263 ? 12.340 9.027 -32.351 1.00 71.50 263 GLU A N 1
ATOM 2145 C CA . GLU A 1 263 ? 12.513 8.306 -33.625 1.00 71.50 263 GLU A CA 1
ATOM 2146 C C . GLU A 1 263 ? 11.184 7.773 -34.200 1.00 71.50 263 GLU A C 1
ATOM 2148 O O . GLU A 1 263 ? 11.029 7.705 -35.419 1.00 71.50 263 GLU A O 1
ATOM 2153 N N . LYS A 1 264 ? 10.199 7.427 -33.356 1.00 66.88 264 LYS A N 1
ATOM 2154 C CA . LYS A 1 264 ? 8.846 7.034 -33.798 1.00 66.88 264 LYS A CA 1
ATOM 2155 C C . LYS A 1 264 ? 8.176 8.132 -34.625 1.00 66.88 264 LYS A C 1
ATOM 2157 O O . LYS A 1 264 ? 7.559 7.817 -35.641 1.00 66.88 264 LYS A O 1
ATOM 2162 N N . GLU A 1 265 ? 8.271 9.389 -34.190 1.00 59.94 265 GLU A N 1
ATOM 2163 C CA . GLU A 1 265 ? 7.652 10.523 -34.890 1.00 59.94 265 GLU A CA 1
ATOM 2164 C C . GLU A 1 265 ? 8.214 10.659 -36.312 1.00 59.94 265 GLU A C 1
ATOM 2166 O O . GLU A 1 265 ? 7.447 10.799 -37.261 1.00 59.94 265 GLU A O 1
ATOM 2171 N N . LEU A 1 266 ? 9.527 10.478 -36.482 1.00 59.34 266 LEU A N 1
ATOM 2172 C CA . LEU A 1 266 ? 10.185 10.446 -37.794 1.00 59.34 266 LEU A CA 1
ATOM 2173 C C . LEU A 1 266 ? 9.698 9.278 -38.671 1.00 59.34 266 LEU A C 1
ATOM 2175 O O . LEU A 1 266 ? 9.365 9.477 -39.836 1.00 59.34 266 LEU A O 1
ATOM 2179 N N . ILE A 1 267 ? 9.590 8.068 -38.113 1.00 58.84 267 ILE A N 1
ATOM 2180 C CA . ILE A 1 267 ? 9.153 6.869 -38.855 1.00 58.84 267 ILE A CA 1
ATOM 2181 C C . ILE A 1 267 ? 7.685 6.974 -39.295 1.00 58.84 267 ILE A C 1
ATOM 2183 O O . ILE A 1 267 ? 7.320 6.511 -40.380 1.00 58.84 267 ILE A O 1
ATOM 2187 N N . MET A 1 268 ? 6.823 7.569 -38.468 1.00 58.38 268 MET A N 1
ATOM 2188 C CA . MET A 1 268 ? 5.420 7.799 -38.818 1.00 58.38 268 MET A CA 1
ATOM 2189 C C . MET A 1 268 ? 5.265 8.829 -39.944 1.00 58.38 268 MET A C 1
ATOM 2191 O O . MET A 1 268 ? 4.435 8.629 -40.827 1.00 58.38 268 MET A O 1
ATOM 2195 N N . VAL A 1 269 ? 6.088 9.881 -39.955 1.00 58.00 269 VAL A N 1
ATOM 2196 C CA . VAL A 1 269 ? 6.112 10.870 -41.045 1.00 58.00 269 VAL A CA 1
ATOM 2197 C C . VAL A 1 269 ? 6.609 10.234 -42.348 1.00 58.00 269 VAL A C 1
ATOM 2199 O O . VAL A 1 269 ? 5.942 10.346 -43.373 1.00 58.00 269 VAL A O 1
ATOM 2202 N N . GLU A 1 270 ? 7.709 9.474 -42.306 1.00 53.53 270 GLU A N 1
ATOM 2203 C CA . GLU A 1 270 ? 8.237 8.759 -43.481 1.00 53.53 270 GLU A CA 1
ATOM 2204 C C . GLU A 1 270 ? 7.232 7.754 -44.059 1.00 53.53 270 GLU A C 1
ATOM 2206 O O . GLU A 1 270 ? 7.055 7.674 -45.269 1.00 53.53 270 GLU A O 1
ATOM 2211 N N . SER A 1 271 ? 6.535 6.995 -43.208 1.00 54.91 271 SER A N 1
ATOM 2212 C CA . SER A 1 271 ? 5.549 6.008 -43.671 1.00 54.91 271 SER A CA 1
ATOM 2213 C C . SER A 1 271 ? 4.283 6.641 -44.262 1.00 54.91 271 SER A C 1
ATOM 2215 O O . SER A 1 271 ? 3.686 6.053 -45.165 1.00 54.91 271 SER A O 1
ATOM 2217 N N . GLN A 1 272 ? 3.891 7.840 -43.819 1.00 54.62 272 GLN A N 1
ATOM 2218 C CA . GLN A 1 272 ? 2.835 8.628 -44.466 1.00 54.62 272 GLN A CA 1
ATOM 2219 C C . GLN A 1 272 ? 3.281 9.186 -45.821 1.00 54.62 272 GLN A C 1
ATOM 2221 O O . GLN A 1 272 ? 2.498 9.168 -46.774 1.00 54.62 272 GLN A O 1
ATOM 2226 N N . GLU A 1 273 ? 4.531 9.639 -45.938 1.00 52.84 273 GLU A N 1
ATOM 2227 C CA . GLU A 1 273 ? 5.100 10.059 -47.220 1.00 52.84 273 GLU A CA 1
ATOM 2228 C C . GLU A 1 273 ? 5.233 8.891 -48.201 1.00 52.84 273 GLU A C 1
ATOM 2230 O O . GLU A 1 273 ? 4.883 9.040 -49.369 1.00 52.84 273 GLU A O 1
ATOM 2235 N N . ASP A 1 274 ? 5.693 7.726 -47.744 1.00 51.38 274 ASP A N 1
ATOM 2236 C CA . ASP A 1 274 ? 5.827 6.524 -48.570 1.00 51.38 274 ASP A CA 1
ATOM 2237 C C . ASP A 1 274 ? 4.456 6.013 -49.035 1.00 51.38 274 ASP A C 1
ATOM 2239 O O . ASP A 1 274 ? 4.286 5.696 -50.211 1.00 51.38 274 ASP A O 1
ATOM 2243 N N . ALA A 1 275 ? 3.443 6.005 -48.160 1.00 51.88 275 ALA A N 1
ATOM 2244 C CA . ALA A 1 275 ? 2.068 5.677 -48.542 1.00 51.88 275 ALA A CA 1
ATOM 2245 C C . ALA A 1 275 ? 1.485 6.688 -49.546 1.00 51.88 275 ALA A C 1
ATOM 2247 O O . ALA A 1 275 ? 0.799 6.294 -50.488 1.00 51.88 275 ALA A O 1
ATOM 2248 N N . SER A 1 276 ? 1.796 7.979 -49.385 1.00 54.06 276 SER A N 1
ATOM 2249 C CA . SER A 1 276 ? 1.365 9.032 -50.314 1.00 54.06 276 SER A CA 1
ATOM 2250 C C . SER A 1 276 ? 2.054 8.911 -51.675 1.00 54.06 276 SER A C 1
ATOM 2252 O O . SER A 1 276 ? 1.403 9.067 -52.702 1.00 54.06 276 SER A O 1
ATOM 2254 N N . LYS A 1 277 ? 3.351 8.578 -51.705 1.00 52.84 277 LYS A N 1
ATOM 2255 C CA . LYS A 1 277 ? 4.102 8.326 -52.945 1.00 52.84 277 LYS A CA 1
ATOM 2256 C C . LYS A 1 277 ? 3.594 7.080 -53.666 1.00 52.84 277 LYS A C 1
ATOM 2258 O O . LYS A 1 277 ? 3.459 7.112 -54.882 1.00 52.84 277 LYS A O 1
ATOM 2263 N N . ILE A 1 278 ? 3.274 6.006 -52.939 1.00 52.41 278 ILE A N 1
ATOM 2264 C CA . ILE A 1 278 ? 2.658 4.803 -53.523 1.00 52.41 278 ILE A CA 1
ATOM 2265 C C . ILE A 1 278 ? 1.283 5.142 -54.116 1.00 52.41 278 ILE A C 1
ATOM 2267 O O . ILE A 1 278 ? 1.034 4.798 -55.267 1.00 52.41 278 ILE A O 1
ATOM 2271 N N . GLY A 1 279 ? 0.439 5.889 -53.394 1.00 49.31 279 GLY A N 1
ATOM 2272 C CA . GLY A 1 279 ? -0.856 6.350 -53.910 1.00 49.31 279 GLY A CA 1
ATOM 2273 C C . GLY A 1 279 ? -0.732 7.234 -55.157 1.00 49.31 279 GLY A C 1
ATOM 2274 O O . GLY A 1 279 ? -1.465 7.039 -56.120 1.00 49.31 279 GLY A O 1
ATOM 2275 N N . GLN A 1 280 ? 0.250 8.141 -55.194 1.00 51.00 280 GLN A N 1
ATOM 2276 C CA . GLN A 1 280 ? 0.535 8.972 -56.372 1.00 51.00 280 GLN A CA 1
ATOM 2277 C C . GLN A 1 280 ? 1.027 8.149 -57.570 1.00 51.00 280 GLN A C 1
ATOM 2279 O O . GLN A 1 280 ? 0.651 8.432 -58.702 1.00 51.00 280 GLN A O 1
ATOM 2284 N N . ILE A 1 281 ? 1.850 7.118 -57.351 1.00 49.38 281 ILE A N 1
ATOM 2285 C CA . ILE A 1 281 ? 2.317 6.223 -58.424 1.00 49.38 281 ILE A CA 1
ATOM 2286 C C . ILE A 1 281 ? 1.158 5.377 -58.978 1.00 49.38 281 ILE A C 1
ATOM 2288 O O . ILE A 1 281 ? 1.101 5.133 -60.184 1.00 49.38 281 ILE A O 1
ATOM 2292 N N . GLU A 1 282 ? 0.229 4.934 -58.129 1.00 46.97 282 GLU A N 1
ATOM 2293 C CA . GLU A 1 282 ? -0.979 4.223 -58.565 1.00 46.97 282 GLU A CA 1
ATOM 2294 C C . GLU A 1 282 ? -1.935 5.139 -59.346 1.00 46.97 282 GLU A C 1
ATOM 2296 O O . GLU A 1 282 ? -2.431 4.729 -60.396 1.00 46.97 282 GLU A O 1
ATOM 2301 N N . GLU A 1 283 ? -2.133 6.388 -58.910 1.00 54.34 283 GLU A N 1
ATOM 2302 C CA . GLU A 1 283 ? -2.923 7.388 -59.646 1.00 54.34 283 GLU A CA 1
ATOM 2303 C C . GLU A 1 283 ? -2.308 7.730 -61.010 1.00 54.34 283 GLU A C 1
ATOM 2305 O O . GLU A 1 283 ? -3.024 7.731 -62.011 1.00 54.34 283 GLU A O 1
ATOM 2310 N N . ILE A 1 284 ? -0.987 7.939 -61.085 1.00 55.62 284 ILE A N 1
ATOM 2311 C CA . ILE A 1 284 ? -0.284 8.209 -62.352 1.00 55.62 284 ILE A CA 1
ATOM 2312 C C . ILE A 1 284 ? -0.425 7.021 -63.313 1.00 55.62 284 ILE A C 1
ATOM 2314 O O . ILE A 1 284 ? -0.747 7.217 -64.484 1.00 55.62 284 ILE A O 1
ATOM 2318 N N . ASN A 1 285 ? -0.255 5.785 -62.830 1.00 56.53 285 ASN A N 1
ATOM 2319 C CA . ASN A 1 285 ? -0.436 4.588 -63.657 1.00 56.53 285 ASN A CA 1
ATOM 2320 C C . ASN A 1 285 ? -1.885 4.421 -64.147 1.00 56.53 285 ASN A C 1
ATOM 2322 O O . ASN A 1 285 ? -2.101 3.991 -65.279 1.00 56.53 285 ASN A O 1
ATOM 2326 N N . LEU A 1 286 ? -2.885 4.756 -63.324 1.00 61.09 286 LEU A N 1
ATOM 2327 C CA . LEU A 1 286 ? -4.300 4.717 -63.715 1.00 61.09 286 LEU A CA 1
ATOM 2328 C C . LEU A 1 286 ? -4.643 5.800 -64.745 1.00 61.09 286 LEU A C 1
ATOM 2330 O O . LEU A 1 286 ? -5.415 5.547 -65.673 1.00 61.09 286 LEU A O 1
ATOM 2334 N N . GLU A 1 287 ? -4.064 6.991 -64.613 1.00 64.31 287 GLU A N 1
ATOM 2335 C CA . GLU A 1 287 ? -4.272 8.099 -65.543 1.00 64.31 287 GLU A CA 1
ATOM 2336 C C . GLU A 1 287 ? -3.569 7.850 -66.890 1.00 64.31 287 GLU A C 1
ATOM 2338 O O . GLU A 1 287 ? -4.148 8.101 -67.949 1.00 64.31 287 GLU A O 1
ATOM 2343 N N . GLU A 1 288 ? -2.360 7.277 -66.880 1.00 61.59 288 GLU A N 1
ATOM 2344 C CA . GLU A 1 288 ? -1.665 6.821 -68.090 1.00 61.59 288 GLU A CA 1
ATOM 2345 C C . GLU A 1 288 ? -2.404 5.664 -68.773 1.00 61.59 288 GLU A C 1
ATOM 2347 O O . GLU A 1 288 ? -2.620 5.708 -69.985 1.00 61.59 288 GLU A O 1
ATOM 2352 N N . ALA A 1 289 ? -2.878 4.670 -68.015 1.00 58.16 289 ALA A N 1
ATOM 2353 C CA . ALA A 1 289 ? -3.692 3.582 -68.557 1.00 58.16 289 ALA A CA 1
ATOM 2354 C C . ALA A 1 289 ? -5.009 4.094 -69.171 1.00 58.16 289 ALA A C 1
ATOM 2356 O O . ALA A 1 289 ? -5.427 3.607 -70.223 1.00 58.16 289 ALA A O 1
ATOM 2357 N N . SER A 1 290 ? -5.632 5.109 -68.562 1.00 64.38 290 SER A N 1
ATOM 2358 C CA . SER A 1 290 ? -6.851 5.742 -69.082 1.00 64.38 290 SER A CA 1
ATOM 2359 C C . SER A 1 290 ? -6.595 6.521 -70.377 1.00 64.38 290 SER A C 1
ATOM 2361 O O . SER A 1 290 ? -7.384 6.421 -71.313 1.00 64.38 290 SER A O 1
ATOM 2363 N N . LYS A 1 291 ? -5.465 7.237 -70.483 1.00 69.06 291 LYS A N 1
ATOM 2364 C CA . LYS A 1 291 ? -5.062 7.924 -71.726 1.00 69.06 291 LYS A CA 1
ATOM 2365 C C . LYS A 1 291 ? -4.772 6.945 -72.862 1.00 69.06 291 LYS A C 1
ATOM 2367 O O . LYS A 1 291 ? -5.179 7.193 -73.994 1.00 69.06 291 LYS A O 1
ATOM 2372 N N . ILE A 1 292 ? -4.121 5.821 -72.558 1.00 61.59 292 ILE A N 1
ATOM 2373 C CA . ILE A 1 292 ? -3.869 4.751 -73.533 1.00 61.59 292 ILE A CA 1
ATOM 2374 C C . ILE A 1 292 ? -5.195 4.135 -74.007 1.00 61.59 292 ILE A C 1
ATOM 2376 O O . ILE A 1 292 ? -5.367 3.905 -75.201 1.00 61.59 292 ILE A O 1
ATOM 2380 N N . LEU A 1 293 ? -6.157 3.913 -73.104 1.00 59.62 293 LEU A N 1
ATOM 2381 C CA . LEU A 1 293 ? -7.496 3.425 -73.459 1.00 59.62 293 LEU A CA 1
ATOM 2382 C C . LEU A 1 293 ? -8.271 4.417 -74.344 1.00 59.62 293 LEU A C 1
ATOM 2384 O O . LEU A 1 293 ? -8.838 3.996 -75.350 1.00 59.62 293 LEU A O 1
ATOM 2388 N N . GLU A 1 294 ? -8.238 5.721 -74.047 1.00 66.31 294 GLU A N 1
ATOM 2389 C CA . GLU A 1 294 ? -8.856 6.750 -74.903 1.00 66.31 294 GLU A CA 1
ATOM 2390 C C . GLU A 1 294 ? -8.208 6.842 -76.297 1.00 66.31 294 GLU A C 1
ATOM 2392 O O . GLU A 1 294 ? -8.897 7.084 -77.293 1.00 66.31 294 GLU A O 1
ATOM 2397 N N . GLU A 1 295 ? -6.885 6.676 -76.406 1.00 63.12 295 GLU A N 1
ATOM 2398 C CA . GLU A 1 295 ? -6.199 6.637 -77.704 1.00 63.12 295 GLU A CA 1
ATOM 2399 C C . GLU A 1 295 ? -6.547 5.380 -78.507 1.00 63.12 295 GLU A C 1
ATOM 2401 O O . GLU A 1 295 ? -6.745 5.471 -79.722 1.00 63.12 295 GLU A O 1
ATOM 2406 N N . LEU A 1 296 ? -6.680 4.227 -77.847 1.00 56.72 296 LEU A N 1
ATOM 2407 C CA . LEU A 1 296 ? -7.099 2.976 -78.484 1.00 56.72 296 LEU A CA 1
ATOM 2408 C C . LEU A 1 296 ? -8.559 3.035 -78.967 1.00 56.72 296 LEU A C 1
ATOM 2410 O O . LEU A 1 296 ? -8.849 2.571 -80.073 1.00 56.72 296 LEU A O 1
ATOM 2414 N N . GLU A 1 297 ? -9.456 3.680 -78.212 1.00 59.16 297 GLU A N 1
ATOM 2415 C CA . GLU A 1 297 ? -10.835 3.945 -78.648 1.00 59.16 297 GLU A CA 1
ATOM 2416 C C . GLU A 1 297 ? -10.887 4.892 -79.858 1.00 59.16 297 GLU A C 1
ATOM 2418 O O . GLU A 1 297 ? -11.617 4.635 -80.819 1.00 59.16 297 GLU A O 1
ATOM 2423 N N . LYS A 1 298 ? -10.065 5.953 -79.881 1.00 64.31 298 LYS A N 1
ATOM 2424 C CA . LYS A 1 298 ? -9.964 6.872 -81.036 1.00 64.31 298 LYS A CA 1
ATOM 2425 C C . LYS A 1 298 ? -9.402 6.206 -82.293 1.00 64.31 298 LYS A C 1
ATOM 2427 O O . LYS A 1 298 ? -9.713 6.647 -83.399 1.00 64.31 298 LYS A O 1
ATOM 2432 N N . GLN A 1 299 ? -8.594 5.158 -82.142 1.00 59.59 299 GLN A N 1
ATOM 2433 C CA . GLN A 1 299 ? -8.058 4.366 -83.253 1.00 59.59 299 GLN A CA 1
ATOM 2434 C C . GLN A 1 299 ? -9.027 3.278 -83.751 1.00 59.59 299 GLN A C 1
ATOM 2436 O O . GLN A 1 299 ? -8.704 2.569 -84.704 1.00 59.59 299 GLN A O 1
ATOM 2441 N N . GLY A 1 300 ? -10.227 3.168 -83.166 1.00 52.44 300 GLY A N 1
ATOM 2442 C CA . GLY A 1 300 ? -11.265 2.235 -83.610 1.00 52.44 300 GLY A CA 1
ATOM 2443 C C . GLY A 1 300 ? -10.955 0.768 -83.305 1.00 52.44 300 GLY A C 1
ATOM 2444 O O . GLY A 1 300 ? -11.478 -0.119 -83.978 1.00 52.44 300 GLY A O 1
ATOM 2445 N N . VAL A 1 301 ? -10.095 0.501 -82.318 1.00 50.47 301 VAL A N 1
ATOM 2446 C CA . VAL A 1 301 ? -9.777 -0.859 -81.875 1.00 50.47 301 VAL A CA 1
ATOM 2447 C C . VAL A 1 301 ? -10.786 -1.258 -80.797 1.00 50.47 301 VAL A C 1
ATOM 2449 O O . VAL A 1 301 ? -10.767 -0.711 -79.698 1.00 50.47 301 VAL A O 1
ATOM 2452 N N . GLU A 1 302 ? -11.678 -2.211 -81.089 1.00 48.25 302 GLU A N 1
ATOM 2453 C CA . GLU A 1 302 ? -12.549 -2.801 -80.064 1.00 48.25 302 GLU A CA 1
ATOM 2454 C C . GLU A 1 302 ? -11.693 -3.523 -79.013 1.00 48.25 302 GLU A C 1
ATOM 2456 O O . GLU A 1 302 ? -11.116 -4.586 -79.261 1.00 48.25 302 GLU A O 1
ATOM 2461 N N . VAL A 1 303 ? -11.610 -2.940 -77.816 1.00 48.66 303 VAL A N 1
ATOM 2462 C CA . VAL A 1 303 ? -10.973 -3.568 -76.658 1.00 48.66 303 VAL A CA 1
ATOM 2463 C C . VAL A 1 303 ? -11.895 -4.680 -76.158 1.00 48.66 303 VAL A C 1
ATOM 2465 O O . VAL A 1 303 ? -12.907 -4.438 -75.500 1.00 48.66 303 VAL A O 1
ATOM 2468 N N . ILE A 1 304 ? -11.553 -5.929 -76.477 1.00 45.28 304 ILE A N 1
ATOM 2469 C CA . ILE A 1 304 ? -12.238 -7.105 -75.935 1.00 45.28 304 ILE A CA 1
ATOM 2470 C C . ILE A 1 304 ? -11.944 -7.167 -74.432 1.00 45.28 304 ILE A C 1
ATOM 2472 O O . ILE A 1 304 ? -10.860 -7.561 -74.005 1.00 45.28 304 ILE A O 1
ATOM 2476 N N . SER A 1 305 ? -12.930 -6.777 -73.625 1.00 44.25 305 SER A N 1
ATOM 2477 C CA . SER A 1 305 ? -12.928 -6.957 -72.174 1.00 44.25 305 SER A CA 1
ATOM 2478 C C . SER A 1 305 ? -12.842 -8.445 -71.828 1.00 44.25 305 SER A C 1
ATOM 2480 O O . SER A 1 305 ? -13.818 -9.189 -71.936 1.00 44.25 305 SER A O 1
ATOM 2482 N N . THR A 1 306 ? -11.669 -8.897 -71.388 1.00 42.53 306 THR A N 1
ATOM 2483 C CA . THR A 1 306 ? -11.505 -10.184 -70.706 1.00 42.53 306 THR A CA 1
ATOM 2484 C C . THR A 1 306 ? -11.515 -9.965 -69.197 1.00 42.53 306 THR A C 1
ATOM 2486 O O . THR A 1 306 ? -10.526 -10.227 -68.517 1.00 42.53 306 THR A O 1
ATOM 2489 N N . VAL A 1 307 ? -12.631 -9.474 -68.654 1.00 39.28 307 VAL A N 1
ATOM 2490 C CA . VAL A 1 307 ? -12.907 -9.631 -67.220 1.00 39.28 307 VAL A CA 1
ATOM 2491 C C . VAL A 1 307 ? -13.507 -11.031 -67.026 1.00 39.28 307 VAL A C 1
ATOM 2493 O O . VAL A 1 307 ? -14.556 -11.322 -67.611 1.00 39.28 307 VAL A O 1
ATOM 2496 N N . PRO A 1 308 ? -12.887 -11.935 -66.245 1.00 41.84 308 PRO A N 1
ATOM 2497 C CA . PRO A 1 308 ? -13.517 -13.203 -65.911 1.00 41.84 308 PRO A CA 1
ATOM 2498 C C . PRO A 1 308 ? -14.746 -12.918 -65.045 1.00 41.84 308 PRO A C 1
ATOM 2500 O O . PRO A 1 308 ? -14.637 -12.312 -63.983 1.00 41.84 308 PRO A O 1
ATOM 2503 N N . LYS A 1 309 ? -15.923 -13.361 -65.496 1.00 42.19 309 LYS A N 1
ATOM 2504 C CA . LYS A 1 309 ? -17.133 -13.387 -64.668 1.00 42.19 309 LYS A CA 1
ATOM 2505 C C . LYS A 1 309 ? -16.873 -14.258 -63.438 1.00 42.19 309 LYS A C 1
ATOM 2507 O O . LYS A 1 309 ? -16.667 -15.465 -63.584 1.00 42.19 309 LYS A O 1
ATOM 2512 N N . GLU A 1 310 ? -16.928 -13.668 -62.249 1.00 39.34 310 GLU A N 1
ATOM 2513 C CA . GLU A 1 310 ? -17.100 -14.429 -61.014 1.00 39.34 310 GLU A CA 1
ATOM 2514 C C . GLU A 1 310 ? -18.375 -15.276 -61.122 1.00 39.34 310 GLU A C 1
ATOM 2516 O O . GLU A 1 310 ? -19.438 -14.799 -61.533 1.00 39.34 310 GLU A O 1
ATOM 2521 N N . LYS A 1 311 ? -18.247 -16.565 -60.801 1.00 38.78 311 LYS A N 1
ATOM 2522 C CA . LYS A 1 311 ? -19.393 -17.446 -60.590 1.00 38.78 311 LYS A CA 1
ATOM 2523 C C . LYS A 1 311 ? -19.967 -17.157 -59.205 1.00 38.78 311 LYS A C 1
ATOM 2525 O O . LYS A 1 311 ? -19.231 -17.212 -58.224 1.00 38.78 311 LYS A O 1
ATOM 2530 N N . VAL A 1 312 ? -21.271 -16.884 -59.186 1.00 38.38 312 VAL A N 1
ATOM 2531 C CA . VAL A 1 312 ? -22.172 -17.032 -58.031 1.00 38.38 312 VAL A CA 1
ATOM 2532 C C . VAL A 1 312 ? -22.144 -18.474 -57.531 1.00 38.38 312 VAL A C 1
ATOM 2534 O O . VAL A 1 312 ? -22.084 -19.381 -58.398 1.00 38.38 312 VAL A O 1
#